Protein 8G1L (pdb70)

Radius of gyration: 16.61 Å; Cα contacts (8 Å, |Δi|>4): 736; chains: 1; bounding box: 39×36×44 Å

InterPro domains:
  IPR005877 YSIRK Gram-positive signal peptide [PF04650] (18-43)
  IPR005877 YSIRK Gram-positive signal peptide [TIGR01168] (17-55)
  IPR011098 G5 domain [PF07501] (616-685)
  IPR011098 G5 domain [PF07501] (742-813)
  IPR011098 G5 domain [PF07501] (870-941)
  IPR011098 G5 domain [PF07501] (998-1069)
  IPR011098 G5 domain [PF07501] (1126-1197)
  IPR011098 G5 domain [PF07501] (1254-1325)
  IPR011098 G5 domain [PF07501] (1382-1453)
  IPR011098 G5 domain [PF07501] (1510-1581)
  IPR011098 G5 domain [PF07501] (1638-1709)
  IPR011098 G5 domain [PF07501] (1766-1837)
  IPR011098 G5 domain [PF07501] (1894-1965)
  IPR011098 G5 domain [PF07501] (2022-2093)
  IPR011098 G5 domain [PF07501] (2150-2222)
  IPR011098 G5 domain [PS51109] (606-688)
  IPR011098 G5 domain [PS51109] (734-816)
  IPR011098 G5 domain [PS51109] (862-944)
  IPR011098 G5 domain [PS51109] (990-1072)
  IPR011098 G5 domain [PS51109] (1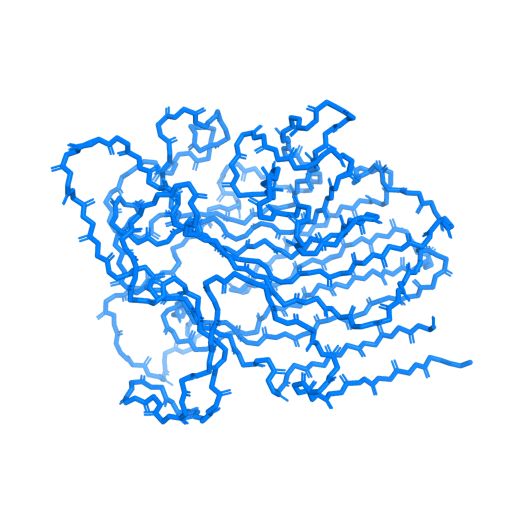118-1200)

Organism: Staphylococcus epidermidis (strain ATCC 35984 / DSM 28319 / BCRC 17069 / CCUG 31568 / BM 3577 / RP62A) (NCBI:txid176279)

Nearest PDB structures (foldseek):
  8g1l-assembly1_A  TM=1.004E+00  e=2.561E-54  Staphylococcus epidermidis RP62A
  8deo-assembly2_B  TM=9.982E-01  e=2.912E-50  Staphylococcus epidermidis RP62A
  8deo-assembly1_A  TM=9.985E-01  e=4.642E-49  Staphylococcus epidermidis RP62A
  7smh-assembly2_B  TM=9.527E-01  e=2.225E-33  Staphylococcus aureus subsp. aureus NCTC 8325
  7smh-assembly4_D  TM=9.295E-01  e=3.183E-32  Staphylococcus aureus subsp. aureus NCTC 8325

Solvent-accessible surface area: 10655 Å² total; per-residue (Å²): 160,97,44,93,27,128,19,86,125,40,10,62,74,36,48,90,18,53,47,24,62,112,17,141,88,27,148,23,84,50,0,0,31,1,0,102,61,52,72,35,23,114,104,1,1,0,0,1,18,2,107,71,87,7,29,5,84,58,79,2,58,0,40,2,84,0,1,3,6,100,36,38,3,76,29,10,0,9,0,0,0,0,1,0,2,103,71,57,0,84,26,4,60,174,63,14,5,1,9,30,67,117,3,0,46,61,1,0,0,0,0,0,0,0,8,41,41,104,102,6,90,16,1,69,102,4,94,0,63,41,97,40,33,66,0,0,0,0,1,0,65,4,57,93,84,0,75,26,49,56,18,27,46,34,71,60,100,79,0,53,8,89,0,3,36,113,62,98,58,111,167,61,86,105,58,10,1,15,46,26,31,87,0,36,0,71,0,34,26,102,91,103,25,0,40,0,52,3,25,89,59,85,4,60,1,53,12,99,76,2,55,9,23,79,94,62,59,9,12,0,0,0,0,0,1,3,44,23,61,73,159,96,56,80,112,36,58,0,23,0,24,0,20,1,38,35,2,48,0,39,32,82

Foldseek 3Di:
DKDKDFAPVQKDKDAAWDWAADDPQAPDGGWIKALFPHAAALRRKMKIWGNDWFFLLWKKKKKWWKAFDQDAQQAAWQFKWWKKAQDDGVQCSVFNDASAQFGAAFMWGKTWGFHDAPPGVVCVQLVQDDDAGKTFIAIWAQHRRGGIDGFFDDGSVQGIDRQAHDDDDPPDPFDGNNYIWMWMWIADSVQQKIWIDTRNHITIHGVVRRVDDNGDIIMTMIMIGRHHHDDPPRYDSNMMIMRRNGMMMMHD

Structure (mmCIF, N/CA/C/O backbone):
data_8G1L
#
_entry.id   8G1L
#
_cell.length_a   35.664
_cell.length_b   68.573
_cell.length_c   109.272
_cell.angle_alpha   90.00
_cell.angle_beta   90.00
_cell.angle_gamma   90.00
#
_symmetry.space_group_name_H-M   'P 21 21 21'
#
loop_
_entity.id
_entity.type
_entity.pdbx_description
1 polymer 'Accumulation associated protein'
2 non-polymer 'CALCIUM ION'
3 non-polymer 'MAGNESIUM ION'
4 non-polymer 'SODIUM ION'
5 non-polymer 2-(2-METHOXYETHOXY)ETHANOL
6 water water
#
loop_
_atom_site.group_PDB
_atom_site.id
_atom_site.type_symbol
_atom_site.label_atom_id
_atom_site.label_alt_id
_atom_site.label_comp_id
_atom_site.label_asym_id
_atom_site.label_entity_id
_atom_site.label_seq_id
_atom_site.pdbx_PDB_ins_code
_atom_site.Cartn_x
_atom_site.Cartn_y
_atom_site.Cartn_z
_atom_site.occupancy
_atom_site.B_iso_or_equiv
_atom_site.auth_seq_id
_atom_site.auth_comp_id
_atom_site.auth_asym_id
_atom_site.auth_atom_id
_atom_site.pdbx_PDB_model_num
ATOM 1 N N . PRO A 1 1 ? -8.945 23.820 11.403 0.89 39.05 354 PRO A N 1
ATOM 2 C CA . PRO A 1 1 ? -9.669 24.197 12.627 0.89 37.76 354 PRO A CA 1
ATOM 3 C C . PRO A 1 1 ? -8.966 23.687 13.882 0.89 34.16 354 PRO A C 1
ATOM 4 O O . PRO A 1 1 ? -8.381 22.606 13.845 0.89 35.75 354 PRO A O 1
ATOM 15 N N . PRO A 1 2 ? -9.017 24.450 14.974 0.79 25.38 355 PRO A N 1
ATOM 16 C CA . PRO A 1 2 ? -8.322 24.029 16.197 0.79 22.95 355 PRO A CA 1
ATOM 17 C C . PRO A 1 2 ? -8.916 22.751 16.769 0.79 21.81 355 PRO A C 1
ATOM 18 O O . PRO A 1 2 ? -10.002 22.303 16.405 0.79 23.40 355 PRO A O 1
ATOM 29 N N . THR A 1 3 ? -8.167 22.156 17.684 1.00 21.04 356 THR A N 1
ATOM 30 C CA . THR A 1 3 ? -8.588 20.970 18.407 1.00 20.26 356 THR A CA 1
ATOM 31 C C . THR A 1 3 ? -8.370 21.203 19.893 1.00 18.86 356 THR A C 1
ATOM 32 O O . THR A 1 3 ? -7.337 21.743 20.293 1.00 20.16 356 THR A O 1
ATOM 37 N N . THR A 1 4 ? -9.338 20.796 20.708 1.00 18.68 357 THR A N 1
ATOM 38 C CA . THR A 1 4 ? -9.218 20.840 22.167 1.00 17.04 357 THR A CA 1
ATOM 39 C C . THR A 1 4 ? -9.192 19.413 22.688 1.00 14.60 357 THR A C 1
ATOM 40 O O . THR A 1 4 ? -10.045 18.597 22.320 1.00 14.85 357 THR A O 1
ATOM 51 N N . VAL A 1 5 ? -8.210 19.126 23.525 1.00 12.21 358 VAL A N 1
ATOM 52 C CA . VAL A 1 5 ? -7.848 17.763 23.878 1.00 12.12 358 VAL A CA 1
ATOM 53 C C . VAL A 1 5 ? -7.834 17.631 25.395 1.00 8.71 358 VAL A C 1
ATOM 54 O O . VAL A 1 5 ? -7.276 18.493 26.084 1.00 8.32 358 VAL A O 1
ATOM 67 N N . LYS A 1 6 ? -8.426 16.541 25.911 1.00 8.47 359 LYS A N 1
ATOM 68 C CA . LYS A 1 6 ? -8.383 16.192 27.323 1.00 7.95 359 LYS A CA 1
ATOM 69 C C . LYS A 1 6 ? -8.147 14.693 27.440 1.00 7.84 359 LYS A C 1
ATOM 70 O O . LYS A 1 6 ? -8.825 13.899 26.784 1.00 10.06 359 LYS A O 1
ATOM 89 N N . GLY A 1 7 ? -7.184 14.313 28.274 1.00 6.87 360 GLY A N 1
ATOM 90 C CA . GLY A 1 7 ? -6.971 12.930 28.633 1.00 7.29 360 GLY A CA 1
ATOM 91 C C . GLY A 1 7 ? -5.511 12.587 28.816 1.00 6.03 360 GLY A C 1
ATOM 92 O O . GLY A 1 7 ? -4.658 13.072 28.068 1.00 6.70 360 GLY A O 1
ATOM 96 N N . ARG A 1 8 ? -5.246 11.711 29.788 1.00 6.30 361 ARG A N 1
ATOM 97 C CA . ARG A 1 8 ? -3.900 11.214 30.048 1.00 6.17 361 ARG A CA 1
ATOM 98 C C . ARG A 1 8 ? -3.252 10.623 28.802 1.00 6.35 361 ARG A C 1
ATOM 99 O O . ARG A 1 8 ? -2.022 10.718 28.627 1.00 6.47 361 ARG A O 1
ATOM 120 N N . ASP A 1 9 ? -4.054 9.991 27.933 1.00 5.98 362 ASP A N 1
ATOM 121 C CA . ASP A 1 9 ? -3.514 9.312 26.769 1.00 6.26 362 ASP A CA 1
ATOM 122 C C . ASP A 1 9 ? -2.819 10.260 25.805 1.00 6.64 362 ASP A C 1
ATOM 123 O O . ASP A 1 9 ? -2.104 9.796 24.914 1.00 8.02 362 ASP A O 1
ATOM 132 N N . ASN A 1 10 ? -3.057 11.561 25.927 1.00 6.17 363 ASN A N 1
ATOM 133 C CA . ASN A 1 10 ? -2.428 12.555 25.068 1.00 6.59 363 ASN A CA 1
ATOM 134 C C . ASN A 1 10 ? -1.024 12.948 25.502 1.00 6.52 363 ASN A C 1
ATOM 135 O O . ASN A 1 10 ? -0.438 13.831 24.860 1.00 7.14 363 ASN A O 1
ATOM 146 N N . TYR A 1 11 ? -0.481 12.310 26.540 1.00 6.07 364 TYR A N 1
ATOM 147 C CA . TYR A 1 11 ? 0.798 12.704 27.112 1.00 6.48 364 TYR A CA 1
ATOM 148 C C . TYR A 1 11 ? 1.701 11.497 27.309 1.00 6.56 364 TYR A C 1
ATOM 149 O O . TYR A 1 11 ? 1.262 10.461 27.804 1.00 8.19 364 TYR A O 1
ATOM 167 N N . ASP A 1 12 ? 2.978 11.661 26.965 1.00 6.35 365 ASP A N 1
ATOM 168 C CA . ASP A 1 12 ? 4.005 10.698 27.329 1.00 6.79 365 ASP A CA 1
ATOM 169 C C . ASP A 1 12 ? 4.636 11.087 28.656 1.00 6.53 365 ASP A C 1
ATOM 170 O O . ASP A 1 12 ? 4.819 12.273 28.945 1.00 7.71 365 ASP A O 1
ATOM 179 N N . PHE A 1 13 ? 4.994 10.075 29.440 1.00 6.30 366 PHE A N 1
ATOM 180 C CA . PHE A 1 13 ? 5.555 10.241 30.775 1.00 6.78 366 PHE A CA 1
ATOM 181 C C . PHE A 1 13 ? 7.054 9.953 30.740 1.00 6.16 366 PHE A C 1
ATOM 182 O O . PHE A 1 13 ? 7.486 8.936 30.175 1.00 7.40 366 PHE A O 1
ATOM 199 N N . TYR A 1 14 ? 7.841 10.824 31.389 1.00 6.10 367 TYR A N 1
ATOM 200 C CA . TYR A 1 14 ? 9.290 10.707 31.447 1.00 6.04 367 TYR A CA 1
ATOM 201 C C . TYR A 1 14 ? 9.774 10.915 32.873 1.00 6.42 367 TYR A C 1
ATOM 202 O O . TYR A 1 14 ? 9.403 11.895 33.527 1.00 6.78 367 TYR A O 1
ATOM 220 N N . GLY A 1 15 ? 10.649 10.037 33.349 1.00 6.41 368 GLY A N 1
ATOM 221 C CA . GLY A 1 15 ? 11.303 10.283 34.614 1.00 6.86 368 GLY A CA 1
ATOM 222 C C . GLY A 1 15 ? 10.430 9.994 35.824 1.00 6.42 368 GLY A C 1
ATOM 223 O O . GLY A 1 15 ? 9.607 9.076 35.829 1.00 7.09 368 GLY A O 1
ATOM 227 N N . ARG A 1 16 ? 10.663 10.767 36.882 1.00 6.31 369 ARG A N 1
ATOM 228 C CA A ARG A 1 16 ? 10.066 10.492 38.190 0.48 7.26 369 ARG A CA 1
ATOM 229 C CA B ARG A 1 16 ? 10.074 10.511 38.195 0.52 7.88 369 ARG A CA 1
ATOM 230 C C . ARG A 1 16 ? 8.690 11.152 38.273 1.00 6.86 369 ARG A C 1
ATOM 231 O O . ARG A 1 16 ? 8.462 12.153 38.958 1.00 7.92 369 ARG A O 1
ATOM 272 N N . VAL A 1 17 ? 7.760 10.534 37.557 1.00 7.09 370 VAL A N 1
ATOM 273 C CA . VAL A 1 17 ? 6.369 10.960 37.472 1.00 7.73 370 VAL A CA 1
ATOM 274 C C . VAL A 1 17 ? 5.526 9.695 37.418 1.00 8.13 370 VAL A C 1
ATOM 275 O O . VAL A 1 17 ? 5.904 8.716 36.766 1.00 9.80 370 VAL A O 1
ATOM 288 N N . ASP A 1 18 ? 4.410 9.704 38.140 1.00 7.71 371 ASP A N 1
ATOM 289 C CA . ASP A 1 18 ? 3.505 8.565 38.185 1.00 7.70 371 ASP A CA 1
ATOM 290 C C . ASP A 1 18 ? 2.089 9.073 38.406 1.00 6.78 371 ASP A C 1
ATOM 291 O O . ASP A 1 18 ? 1.828 10.273 38.327 1.00 7.27 371 ASP A O 1
ATOM 300 N N . ILE A 1 19 ? 1.153 8.157 38.622 1.00 7.78 372 ILE A N 1
ATOM 301 C CA . ILE A 1 19 ? -0.231 8.483 38.928 1.00 7.90 372 ILE A CA 1
ATOM 302 C C . ILE A 1 19 ? -0.529 8.058 40.354 1.00 8.28 372 ILE A C 1
ATOM 303 O O . ILE A 1 19 ? -0.266 6.910 40.742 1.00 9.98 372 ILE A O 1
ATOM 319 N N . GLU A 1 20 ? -1.086 8.990 41.140 1.00 8.09 373 GLU A N 1
ATOM 320 C CA A GLU A 1 20 ? -1.600 8.741 42.488 0.34 8.80 373 GLU A CA 1
ATOM 321 C CA B GLU A 1 20 ? -1.600 8.735 42.488 0.66 8.33 373 GLU A CA 1
ATOM 322 C C . GLU A 1 20 ? -3.101 8.507 42.322 1.00 8.82 373 GLU A C 1
ATOM 323 O O . GLU A 1 20 ? -3.872 9.445 42.102 1.00 8.45 373 GLU A O 1
ATOM 345 N N . SER A 1 21 ? -3.523 7.244 42.425 1.00 10.60 374 SER A N 1
ATOM 346 C CA . SER A 1 21 ? -4.899 6.910 42.079 1.00 11.50 374 SER A CA 1
ATOM 347 C C . SER A 1 21 ? -5.905 7.512 43.047 1.00 11.49 374 SER A C 1
ATOM 348 O O . SER A 1 21 ? -6.969 7.974 42.627 1.00 12.73 374 SER A O 1
ATOM 356 N N . ASN A 1 22 ? -5.633 7.481 44.344 1.00 12.46 375 ASN A N 1
ATOM 357 C CA . ASN A 1 22 ? -6.627 7.821 45.361 1.00 13.69 375 ASN A CA 1
ATOM 358 C C . ASN A 1 22 ? -6.001 8.693 46.425 1.00 13.71 375 ASN A C 1
ATOM 359 O O . ASN A 1 22 ? -5.793 8.275 47.568 1.00 15.63 375 ASN A O 1
ATOM 370 N N . PRO A 1 23 ? -5.700 9.950 46.103 1.00 12.03 376 PRO A N 1
ATOM 371 C CA . PRO A 1 23 ? -5.171 10.885 47.098 1.00 13.42 376 PRO A CA 1
ATOM 372 C C . PRO A 1 23 ? -6.066 10.925 48.321 1.00 12.80 376 PRO A C 1
ATOM 373 O O . PRO A 1 23 ? -7.293 10.918 48.219 1.00 13.95 376 PRO A O 1
ATOM 384 N N . THR A 1 24 ? -5.437 10.984 49.482 1.00 13.56 377 THR A N 1
ATOM 385 C CA . THR A 1 24 ? -6.115 11.037 50.762 1.00 14.68 377 THR A CA 1
ATOM 386 C C . THR A 1 24 ? -6.382 12.460 51.224 1.00 13.14 377 THR A C 1
ATOM 387 O O . THR A 1 24 ? -7.213 12.672 52.117 1.00 14.41 377 THR A O 1
ATOM 398 N N . ASP A 1 25 ? -5.713 13.430 50.630 1.00 11.60 378 ASP A N 1
ATOM 399 C CA . ASP A 1 25 ? -5.722 14.792 51.105 1.00 11.80 378 ASP A CA 1
ATOM 400 C C . ASP A 1 25 ? -6.241 15.785 50.085 1.00 11.17 378 ASP A C 1
ATOM 401 O O . ASP A 1 25 ? -6.200 16.995 50.346 1.00 12.69 378 ASP A O 1
ATOM 410 N N . LEU A 1 26 ? -6.727 15.311 48.939 1.00 9.55 379 LEU A N 1
ATOM 411 C CA . LEU A 1 26 ? -7.306 16.156 47.908 1.00 9.64 379 LEU A CA 1
ATOM 412 C C . LEU A 1 26 ? -8.574 15.497 47.382 1.00 9.74 379 LEU A C 1
ATOM 413 O O . LEU A 1 26 ? -8.635 14.268 47.291 1.00 11.16 379 LEU A O 1
ATOM 429 N N . ASN A 1 27 ? -9.569 16.315 47.021 1.00 11.00 380 ASN A N 1
ATOM 430 C CA . ASN A 1 27 ? -10.791 15.852 46.364 1.00 10.89 380 ASN A CA 1
ATOM 431 C C . ASN A 1 27 ? -10.444 15.636 44.896 1.00 10.81 380 ASN A C 1
ATOM 432 O O . ASN A 1 27 ? -10.579 16.542 44.067 0.78 10.81 380 ASN A O 1
ATOM 443 N N . ALA A 1 28 ? -9.971 14.430 44.575 1.00 9.77 381 ALA A N 1
ATOM 444 C CA . ALA A 1 28 ? -9.507 14.116 43.231 1.00 9.85 381 ALA A CA 1
ATOM 445 C C . ALA A 1 28 ? -9.197 12.631 43.143 1.00 10.73 381 ALA A C 1
ATOM 446 O O . ALA A 1 28 ? -8.993 11.962 44.157 1.00 13.81 381 ALA A O 1
ATOM 453 N N . THR A 1 29 ? -9.118 12.129 41.915 1.00 11.43 382 THR A N 1
ATOM 454 C CA . THR A 1 29 ? -8.558 10.808 41.662 1.00 12.43 382 THR A CA 1
ATOM 455 C C . THR A 1 29 ? -7.560 10.917 40.511 1.00 10.87 382 THR A C 1
ATOM 456 O O . THR A 1 29 ? -7.578 11.869 39.722 1.00 11.03 382 THR A O 1
ATOM 467 N N . ASN A 1 30 ? -6.671 9.934 40.434 1.00 9.83 383 ASN A N 1
ATOM 468 C CA . ASN A 1 30 ? -5.745 9.776 39.312 1.00 9.83 383 ASN A CA 1
ATOM 469 C C . ASN A 1 30 ? -4.979 11.061 39.021 1.00 8.68 383 ASN A C 1
ATOM 470 O O . ASN A 1 30 ? -4.928 11.539 37.884 1.00 10.00 383 ASN A O 1
ATOM 481 N N . LEU A 1 31 ? -4.342 11.604 40.058 1.00 7.49 384 LEU A N 1
ATOM 482 C CA . LEU A 1 31 ? -3.482 12.768 39.875 1.00 6.73 384 LEU A CA 1
ATOM 483 C C . LEU A 1 31 ? -2.103 12.364 39.356 1.00 6.34 384 LEU A C 1
ATOM 484 O O . LEU A 1 31 ? -1.544 11.337 39.755 1.00 7.47 384 LEU A O 1
ATOM 500 N N . THR A 1 32 ? -1.544 13.188 38.480 1.00 5.91 385 THR A N 1
ATOM 501 C CA . THR A 1 32 ? -0.156 13.024 38.057 1.00 5.93 385 THR A CA 1
ATOM 502 C C . THR A 1 32 ? 0.745 13.582 39.154 1.00 6.01 385 THR A C 1
ATOM 503 O O . THR A 1 32 ? 0.519 14.685 39.657 1.00 8.12 385 THR A O 1
ATOM 514 N N . ARG A 1 33 ? 1.738 12.795 39.551 1.00 5.95 386 ARG A N 1
ATOM 515 C CA . ARG A 1 33 ? 2.530 13.037 40.741 1.00 5.63 386 ARG A CA 1
ATOM 516 C C . ARG A 1 33 ? 4.004 12.988 40.390 1.00 5.96 386 ARG A C 1
ATOM 517 O O . ARG A 1 33 ? 4.458 12.051 39.725 1.00 6.75 386 ARG A O 1
ATOM 538 N N . TYR A 1 34 ? 4.752 13.984 40.869 1.00 5.53 387 TYR A N 1
ATOM 539 C CA . TYR A 1 34 ? 6.160 14.131 40.570 1.00 5.78 387 TYR A CA 1
ATOM 540 C C . TYR A 1 34 ? 6.986 14.036 41.844 1.00 5.68 387 TYR A C 1
ATOM 541 O O . TYR A 1 34 ? 6.571 14.513 42.905 1.00 6.10 387 TYR A O 1
ATOM 559 N N . ASN A 1 35 ? 8.176 13.438 41.715 1.00 6.24 388 ASN A N 1
ATOM 560 C CA . ASN A 1 35 ? 9.239 13.405 42.730 1.00 7.24 388 ASN A CA 1
ATOM 561 C C . ASN A 1 35 ? 8.986 12.393 43.843 1.00 7.82 388 ASN A C 1
ATOM 562 O O . ASN A 1 35 ? 9.736 12.370 44.829 1.00 8.58 388 ASN A O 1
ATOM 573 N N . TYR A 1 36 ? 7.977 11.534 43.702 1.00 8.02 389 TYR A N 1
ATOM 574 C CA . TYR A 1 36 ? 7.583 10.606 44.749 1.00 9.13 389 TYR A CA 1
ATOM 575 C C . TYR A 1 36 ? 8.540 9.431 44.849 1.00 9.33 389 TYR A C 1
ATOM 576 O O . TYR A 1 36 ? 8.910 8.820 43.842 1.00 10.73 389 TYR A O 1
ATOM 594 N N . GLY A 1 37 ? 8.899 9.083 46.082 1.00 10.05 390 GLY A N 1
ATOM 595 C CA . GLY A 1 37 ? 9.645 7.877 46.328 1.00 11.18 390 GLY A CA 1
ATOM 596 C C . GLY A 1 37 ? 11.106 7.949 45.963 1.00 10.69 390 GLY A C 1
ATOM 597 O O . GLY A 1 37 ? 11.754 6.899 45.871 1.00 12.72 390 GLY A O 1
ATOM 601 N N . GLN A 1 38 ? 11.643 9.144 45.746 1.00 10.10 391 GLN A N 1
ATOM 602 C CA . GLN A 1 38 ? 13.043 9.322 45.444 1.00 9.85 391 GLN A CA 1
ATOM 603 C C . GLN A 1 38 ? 13.529 10.596 46.112 1.00 8.60 391 GLN A C 1
ATOM 604 O O . GLN A 1 38 ? 12.836 11.616 46.061 1.00 8.47 391 GLN A O 1
ATOM 618 N N . PRO A 1 39 ? 14.702 10.567 46.740 1.00 8.02 392 PRO A N 1
ATOM 619 C CA . PRO A 1 39 ? 15.219 11.768 47.402 1.00 8.32 392 PRO A CA 1
ATOM 620 C C . PRO A 1 39 ? 15.780 12.754 46.397 1.00 7.14 392 PRO A C 1
ATOM 621 O O . PRO A 1 39 ? 15.965 12.423 45.213 1.00 7.92 392 PRO A O 1
ATOM 632 N N . PRO A 1 40 ? 16.084 13.977 46.836 1.00 7.00 393 PRO A N 1
ATOM 633 C CA . PRO A 1 40 ? 16.635 14.974 45.913 1.00 7.53 393 PRO A CA 1
ATOM 634 C C . PRO A 1 40 ? 17.905 14.479 45.235 1.00 8.60 393 PRO A C 1
ATOM 635 O O . PRO A 1 40 ? 18.748 13.813 45.848 1.00 9.27 393 PRO A O 1
ATOM 646 N N . GLY A 1 41 ? 18.051 14.846 43.968 1.00 7.82 394 GLY A N 1
ATOM 647 C CA . GLY A 1 41 ? 19.246 14.506 43.228 1.00 8.87 394 GLY A CA 1
ATOM 648 C C . GLY A 1 41 ? 19.059 14.815 41.758 1.00 9.09 394 GLY A C 1
ATOM 649 O O . GLY A 1 41 ? 17.973 15.182 41.308 1.00 8.19 394 GLY A O 1
ATOM 653 N N . THR A 1 42 ? 20.150 14.623 41.010 1.00 11.98 395 THR A N 1
ATOM 654 C CA A THR A 1 42 ? 20.148 15.050 39.614 0.46 12.35 395 THR A CA 1
ATOM 655 C CA B THR A 1 42 ? 20.202 14.979 39.597 0.54 12.11 395 THR A CA 1
ATOM 656 C C . THR A 1 42 ? 19.100 14.315 38.783 1.00 12.06 395 THR A C 1
ATOM 657 O O . THR A 1 42 ? 18.625 14.879 37.790 1.00 12.60 395 THR A O 1
ATOM 678 N N . THR A 1 43 ? 18.724 13.092 39.152 1.00 11.31 396 THR A N 1
ATOM 679 C CA . THR A 1 43 ? 17.733 12.353 38.381 1.00 11.76 396 THR A CA 1
ATOM 680 C C . THR A 1 43 ? 16.314 12.498 38.910 1.00 9.79 396 THR A C 1
ATOM 681 O O . THR A 1 43 ? 15.394 11.895 38.348 1.00 10.68 396 THR A O 1
ATOM 692 N N . THR A 1 44 ? 16.103 13.274 39.966 1.00 8.14 397 THR A N 1
ATOM 693 C CA . THR A 1 44 ? 14.757 13.455 40.510 1.00 7.14 397 THR A CA 1
ATOM 694 C C . THR A 1 44 ? 14.094 14.591 39.749 1.00 6.63 397 THR A C 1
ATOM 695 O O . THR A 1 44 ? 14.092 15.755 40.160 1.00 6.64 397 THR A O 1
ATOM 706 N N . ALA A 1 45 ? 13.545 14.226 38.600 1.00 6.36 398 ALA A N 1
ATOM 707 C CA . ALA A 1 45 ? 12.912 15.155 37.683 1.00 6.66 398 ALA A CA 1
ATOM 708 C C . ALA A 1 45 ? 11.936 14.343 36.850 1.00 6.02 398 ALA A C 1
ATOM 709 O O . ALA A 1 45 ? 12.140 13.142 36.640 1.00 6.32 398 ALA A O 1
ATOM 716 N N . GLY A 1 46 ? 10.909 15.003 36.366 1.00 6.50 399 GLY A N 1
ATOM 717 C CA . GLY A 1 46 ? 9.852 14.321 35.634 1.00 6.01 399 GLY A CA 1
ATOM 718 C C . GLY A 1 46 ? 9.163 15.264 34.686 1.00 5.76 399 GLY A C 1
ATOM 719 O O . GLY A 1 46 ? 9.116 16.479 34.913 1.00 5.74 399 GLY A O 1
ATOM 723 N N . ALA A 1 47 ? 8.596 14.697 33.622 1.00 5.78 400 ALA A N 1
ATOM 724 C CA . ALA A 1 47 ? 7.874 15.493 32.649 1.00 5.98 400 ALA A CA 1
ATOM 725 C C . ALA A 1 47 ? 6.753 14.665 32.055 1.00 5.29 400 ALA A C 1
ATOM 726 O O . ALA A 1 47 ? 6.884 13.455 31.859 1.00 6.45 400 ALA A O 1
ATOM 733 N N . VAL A 1 48 ? 5.658 15.341 31.727 1.00 5.38 401 VAL A N 1
ATOM 734 C CA . VAL A 1 48 ? 4.685 14.812 30.778 1.00 5.50 401 VAL A CA 1
ATOM 735 C C . VAL A 1 48 ? 4.740 15.698 29.538 1.00 5.97 401 VAL A C 1
ATOM 736 O O . VAL A 1 48 ? 4.855 16.926 29.644 1.00 7.37 401 VAL A O 1
ATOM 749 N N . GLN A 1 49 ? 4.718 15.072 28.367 1.00 5.95 402 GLN A N 1
ATOM 750 C CA . GLN A 1 49 ? 4.884 15.764 27.097 1.00 6.19 402 GLN A CA 1
ATOM 751 C C . GLN A 1 49 ? 3.644 15.535 26.253 1.00 5.92 402 GLN A C 1
ATOM 752 O O . GLN A 1 49 ? 3.270 14.389 26.000 1.00 6.41 402 GLN A O 1
ATOM 766 N N . PHE A 1 50 ? 3.012 16.615 25.801 1.00 6.31 403 PHE A N 1
ATOM 767 C CA . PHE A 1 50 ? 1.885 16.478 24.882 1.00 6.64 403 PHE A CA 1
ATOM 768 C C . PHE A 1 50 ? 2.390 15.807 23.608 1.00 6.75 403 PHE A C 1
ATOM 769 O O . PHE A 1 50 ? 3.460 16.141 23.091 1.00 7.44 403 PHE A O 1
ATOM 786 N N . LYS A 1 51 ? 1.623 14.840 23.097 1.00 7.35 404 LYS A N 1
ATOM 787 C CA . LYS A 1 51 ? 2.103 13.979 22.016 1.00 8.77 404 LYS A CA 1
ATOM 788 C C . LYS A 1 51 ? 2.132 14.655 20.654 1.00 10.45 404 LYS A C 1
ATOM 789 O O . LYS A 1 51 ? 2.752 14.108 19.743 1.00 12.88 404 LYS A O 1
ATOM 808 N N . ASN A 1 52 ? 1.485 15.800 20.485 1.00 10.43 405 ASN A N 1
ATOM 809 C CA . ASN A 1 52 ? 1.494 16.516 19.218 1.00 11.81 405 ASN A CA 1
ATOM 810 C C . ASN A 1 52 ? 2.215 17.843 19.385 1.00 11.84 405 ASN A C 1
ATOM 811 O O . ASN A 1 52 ? 2.225 18.435 20.462 1.00 13.08 405 ASN A O 1
ATOM 822 N N . GLN A 1 53 ? 2.817 18.310 18.306 1.00 10.78 406 GLN A N 1
ATOM 823 C CA . GLN A 1 53 ? 3.578 19.546 18.354 1.00 10.48 406 GLN A CA 1
ATOM 824 C C . GLN A 1 53 ? 2.690 20.747 18.053 1.00 10.48 406 GLN A C 1
ATOM 825 O O . GLN A 1 53 ? 1.633 20.639 17.431 1.00 12.43 406 GLN A O 1
ATOM 839 N N . VAL A 1 54 ? 3.146 21.913 18.515 1.00 10.16 407 VAL A N 1
ATOM 840 C CA . VAL A 1 54 ? 2.425 23.170 18.361 1.00 11.07 407 VAL A CA 1
ATOM 841 C C . VAL A 1 54 ? 3.356 24.178 17.700 1.00 10.93 407 VAL A C 1
ATOM 842 O O . VAL A 1 54 ? 4.575 24.014 17.688 1.00 11.90 407 VAL A O 1
ATOM 855 N N . SER A 1 55 ? 2.770 25.235 17.137 1.00 12.22 408 SER A N 1
ATOM 856 C CA . SER A 1 55 ? 3.554 26.317 16.552 1.00 11.79 408 SER A CA 1
ATOM 857 C C . SER A 1 55 ? 2.861 27.645 16.821 1.00 12.57 408 SER A C 1
ATOM 858 O O . SER A 1 55 ? 1.652 27.709 17.047 1.00 13.83 408 SER A O 1
ATOM 866 N N . PHE A 1 56 ? 3.644 28.716 16.786 1.00 11.65 409 PHE A N 1
ATOM 867 C CA . PHE A 1 56 ? 3.190 30.012 17.284 1.00 11.85 409 PHE A CA 1
ATOM 868 C C . PHE A 1 56 ? 2.676 30.915 16.176 1.00 12.89 409 PHE A C 1
ATOM 869 O O . PHE A 1 56 ? 2.585 32.134 16.356 1.00 14.18 409 PHE A O 1
ATOM 886 N N . ASP A 1 57 ? 2.282 30.327 15.057 1.00 14.33 410 ASP A N 1
ATOM 887 C CA . ASP A 1 57 ? 1.397 30.978 14.105 1.00 14.17 410 ASP A CA 1
ATOM 888 C C . ASP A 1 57 ? -0.075 30.740 14.430 1.00 13.28 410 ASP A C 1
ATOM 889 O O . ASP A 1 57 ? -0.940 31.294 13.746 1.00 13.87 410 ASP A O 1
ATOM 898 N N . LYS A 1 58 ? -0.369 29.942 15.459 1.00 13.22 411 LYS A N 1
ATOM 899 C CA . LYS A 1 58 ? -1.727 29.630 15.869 1.00 14.15 411 LYS A CA 1
ATOM 900 C C . LYS A 1 58 ? -1.849 29.819 17.372 1.00 11.63 411 LYS A C 1
ATOM 901 O O . LYS A 1 58 ? -0.854 29.791 18.103 1.00 11.92 411 LYS A O 1
ATOM 911 N N . ASP A 1 59 ? -3.084 29.997 17.838 1.00 10.71 412 ASP A N 1
ATOM 912 C CA . ASP A 1 59 ? -3.319 30.110 19.265 1.00 10.65 412 ASP A CA 1
ATOM 913 C C . ASP A 1 59 ? -2.973 28.792 19.973 1.00 10.37 412 ASP A C 1
ATOM 914 O O . ASP A 1 59 ? -2.997 27.708 19.386 1.00 11.72 412 ASP A O 1
ATOM 923 N N . PHE A 1 60 ? -2.668 28.905 21.263 1.00 10.03 413 PHE A N 1
ATOM 924 C CA . PHE A 1 60 ? -2.418 27.779 22.160 1.00 9.92 413 PHE A CA 1
ATOM 925 C C . PHE A 1 60 ? -3.075 28.127 23.486 1.00 9.00 413 PHE A C 1
ATOM 926 O O . PHE A 1 60 ? -2.962 29.262 23.943 1.00 9.38 413 PHE A O 1
ATOM 943 N N . ASP A 1 61 ? -3.757 27.175 24.118 1.00 9.39 414 ASP A N 1
ATOM 944 C CA A ASP A 1 61 ? -4.350 27.445 25.428 0.59 11.54 414 ASP A CA 1
ATOM 945 C CA B ASP A 1 61 ? -4.362 27.438 25.422 0.41 9.79 414 ASP A CA 1
ATOM 946 C C . ASP A 1 61 ? -4.291 26.170 26.253 1.00 10.61 414 ASP A C 1
ATOM 947 O O . ASP A 1 61 ? -4.836 25.140 25.848 1.00 15.13 414 ASP A O 1
ATOM 962 N N . PHE A 1 62 ? -3.668 26.244 27.419 1.00 8.16 415 PHE A N 1
ATOM 963 C CA . PHE A 1 62 ? -3.510 25.105 28.305 1.00 7.44 415 PHE A CA 1
ATOM 964 C C . PHE A 1 62 ? -4.006 25.475 29.692 1.00 7.21 415 PHE A C 1
ATOM 965 O O . PHE A 1 62 ? -3.676 26.545 30.212 1.00 7.76 415 PHE A O 1
ATOM 982 N N . ASN A 1 63 ? -4.807 24.592 30.283 1.00 6.71 416 ASN A N 1
ATOM 983 C CA A ASN A 1 63 ? -5.282 24.773 31.637 0.55 6.01 416 ASN A CA 1
ATOM 984 C CA B ASN A 1 63 ? -5.299 24.778 31.642 0.45 7.13 416 ASN A CA 1
ATOM 985 C C . ASN A 1 63 ? -5.086 23.488 32.415 1.00 6.22 416 ASN A C 1
ATOM 986 O O . ASN A 1 63 ? -5.514 22.417 31.957 1.00 7.08 416 ASN A O 1
ATOM 1005 N N . ILE A 1 64 ? -4.450 23.590 33.586 1.00 6.18 417 ILE A N 1
ATOM 1006 C CA . ILE A 1 64 ? -4.276 22.433 34.457 1.00 5.93 417 ILE A CA 1
ATOM 1007 C C . ILE A 1 64 ? -4.314 22.889 35.900 1.00 5.73 417 ILE A C 1
ATOM 1008 O O . ILE A 1 64 ? -3.745 23.920 36.243 1.00 6.59 417 ILE A O 1
ATOM 1024 N N . ARG A 1 65 ? -4.929 22.087 36.764 1.00 5.75 418 ARG A N 1
ATOM 1025 C CA . ARG A 1 65 ? -4.861 22.346 38.194 1.00 5.78 418 ARG A CA 1
ATOM 1026 C C . ARG A 1 65 ? -3.618 21.683 38.780 1.00 5.38 418 ARG A C 1
ATOM 1027 O O . ARG A 1 65 ? -3.346 20.504 38.516 1.00 6.17 418 ARG A O 1
ATOM 1048 N N . VAL A 1 66 ? -2.888 22.431 39.604 1.00 5.56 419 VAL A N 1
ATOM 1049 C CA . VAL A 1 66 ? -1.722 21.920 40.310 1.00 5.78 419 VAL A CA 1
ATOM 1050 C C . VAL A 1 66 ? -1.903 22.131 41.810 1.00 5.44 419 VAL A C 1
ATOM 1051 O O . VAL A 1 66 ? -2.566 23.080 42.248 1.00 6.27 419 VAL A O 1
ATOM 1064 N N . ALA A 1 67 ? -1.283 21.242 42.594 1.00 5.57 420 ALA A N 1
ATOM 1065 C CA . ALA A 1 67 ? -1.266 21.300 44.052 1.00 5.80 420 ALA A CA 1
ATOM 1066 C C . ALA A 1 67 ? 0.190 21.167 44.482 1.00 5.47 420 ALA A C 1
ATOM 1067 O O . ALA A 1 67 ? 0.841 20.161 44.1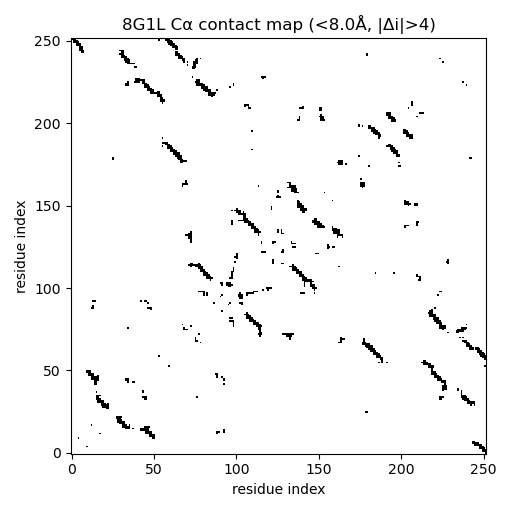87 1.00 6.20 420 ALA A O 1
ATOM 1074 N N . ASN A 1 68 ? 0.702 22.169 45.178 1.00 5.71 421 ASN A N 1
ATOM 1075 C CA . ASN A 1 68 ? 2.103 22.184 45.582 1.00 5.50 421 ASN A CA 1
ATOM 1076 C C . ASN A 1 68 ? 2.298 21.437 46.888 1.00 5.58 421 ASN A C 1
ATOM 1077 O O . ASN A 1 68 ? 1.392 21.358 47.720 1.00 6.19 421 ASN A O 1
ATOM 1088 N N . ASN A 1 69 ? 3.511 20.913 47.081 1.00 5.52 422 ASN A N 1
ATOM 1089 C CA A ASN A 1 69 ? 3.858 20.364 48.383 0.47 6.10 422 ASN A CA 1
ATOM 1090 C CA B ASN A 1 69 ? 3.855 20.364 48.380 0.53 5.72 422 ASN A CA 1
ATOM 1091 C C . ASN A 1 69 ? 3.718 21.433 49.464 1.00 5.88 422 ASN A C 1
ATOM 1092 O O . ASN A 1 69 ? 4.092 22.596 49.270 1.00 6.15 422 ASN A O 1
ATOM 1111 N N . ARG A 1 70 ? 3.149 21.039 50.604 1.00 5.92 423 ARG A N 1
ATOM 1112 C CA . ARG A 1 70 ? 3.076 21.927 51.766 1.00 6.17 423 ARG A CA 1
ATOM 1113 C C . ARG A 1 70 ? 4.349 21.719 52.587 1.00 6.10 423 ARG A C 1
ATOM 1114 O O . ARG A 1 70 ? 4.331 21.200 53.700 1.00 6.84 423 ARG A O 1
ATOM 1135 N N . GLN A 1 71 ? 5.472 22.081 51.957 1.00 6.02 424 GLN A N 1
ATOM 1136 C CA . GLN A 1 71 ? 6.828 21.862 52.440 1.00 6.21 424 GLN A CA 1
ATOM 1137 C C . GLN A 1 71 ? 7.618 23.133 52.160 1.00 6.22 424 GLN A C 1
ATOM 1138 O O . GLN A 1 71 ? 7.414 23.763 51.123 1.00 6.81 424 GLN A O 1
ATOM 1152 N N . SER A 1 72 ? 8.495 23.507 53.089 1.00 6.74 425 SER A N 1
ATOM 1153 C CA . SER A 1 72 ? 9.289 24.711 52.952 1.00 7.45 425 SER A CA 1
ATOM 1154 C C . SER A 1 72 ? 10.195 24.630 51.717 1.00 6.69 425 SER A C 1
ATOM 1155 O O . SER A 1 72 ? 10.454 23.566 51.154 1.00 6.86 425 SER A O 1
ATOM 1163 N N . ASN A 1 73 ? 10.735 25.787 51.325 1.00 6.64 426 ASN A N 1
ATOM 1164 C CA . ASN A 1 73 ? 11.460 25.847 50.062 1.00 6.80 426 ASN A CA 1
ATOM 1165 C C . ASN A 1 73 ? 12.861 25.262 50.145 1.00 6.79 426 ASN A C 1
ATOM 1166 O O . ASN A 1 73 ? 13.523 25.151 49.109 1.00 8.01 426 ASN A O 1
ATOM 1177 N N . THR A 1 74 ? 13.282 24.834 51.328 1.00 7.85 427 THR A N 1
ATOM 1178 C CA . THR A 1 74 ? 14.532 24.122 51.519 1.00 9.40 427 THR A CA 1
ATOM 1179 C C . THR A 1 74 ? 14.335 22.621 51.671 1.00 9.03 427 THR A C 1
ATOM 1180 O O . THR A 1 74 ? 15.325 21.893 51.783 1.00 11.25 427 THR A O 1
ATOM 1191 N N . THR A 1 75 ? 13.087 22.138 51.680 1.00 7.64 428 THR A N 1
ATOM 1192 C CA . THR A 1 75 ? 12.801 20.715 51.824 1.00 7.43 428 THR A CA 1
ATOM 1193 C C . THR A 1 75 ? 11.990 20.132 50.676 1.00 6.96 428 THR A C 1
ATOM 1194 O O . THR A 1 75 ? 12.092 18.933 50.422 1.00 7.63 428 THR A O 1
ATOM 1205 N N . GLY A 1 76 ? 11.180 20.939 49.991 1.00 7.14 429 GLY A N 1
ATOM 1206 C CA . GLY A 1 76 ? 10.288 20.455 48.960 1.00 6.70 429 GLY A CA 1
ATOM 1207 C C . GLY A 1 76 ? 10.879 20.514 47.573 1.00 6.14 429 GLY A C 1
ATOM 1208 O O . GLY A 1 76 ? 12.092 20.613 47.381 1.00 7.05 429 GLY A O 1
ATOM 1212 N N . ALA A 1 77 ? 9.995 20.440 46.588 1.00 5.79 430 ALA A N 1
ATOM 1213 C CA . ALA A 1 77 ? 10.366 20.395 45.191 1.00 5.90 430 ALA A CA 1
ATOM 1214 C C . ALA A 1 77 ? 10.810 21.766 44.673 1.00 5.89 430 ALA A C 1
ATOM 1215 O O . ALA A 1 77 ? 10.597 22.814 45.295 1.00 6.17 430 ALA A O 1
ATOM 1222 N N . ASP A 1 78 ? 11.381 21.743 43.464 1.00 5.76 431 ASP A N 1
ATOM 1223 C CA . ASP A 1 78 ? 11.891 22.956 42.829 1.00 5.75 431 ASP A CA 1
ATOM 1224 C C . ASP A 1 78 ? 10.776 23.840 42.283 1.00 5.25 431 ASP A C 1
ATOM 1225 O O . ASP A 1 78 ? 10.943 25.068 42.214 1.00 5.70 431 ASP A O 1
ATOM 1234 N N . GLY A 1 79 ? 9.662 23.241 41.865 1.00 5.67 432 GLY A N 1
ATOM 1235 C CA . GLY A 1 79 ? 8.523 23.965 41.333 1.00 5.50 432 GLY A CA 1
ATOM 1236 C C . GLY A 1 79 ? 7.933 23.272 40.126 1.00 4.98 432 GLY A C 1
ATOM 1237 O O . GLY A 1 79 ? 8.062 22.051 39.971 1.00 5.66 432 GLY A O 1
ATOM 1241 N N . TRP A 1 80 ? 7.285 24.070 39.275 1.00 5.07 433 TRP A N 1
ATOM 1242 C CA . TRP A 1 80 ? 6.682 23.641 38.031 1.00 5.13 433 TRP A CA 1
ATOM 1243 C C . TRP A 1 80 ? 7.328 24.420 36.887 1.00 4.94 433 TRP A C 1
ATOM 1244 O O . TRP A 1 80 ? 7.502 25.639 36.985 1.00 5.73 433 TRP A O 1
ATOM 1265 N N . GLY A 1 81 ? 7.610 23.734 35.777 1.00 5.20 434 GLY A N 1
ATOM 1266 C CA . GLY A 1 81 ? 8.038 24.389 34.561 1.00 5.54 434 GLY A CA 1
ATOM 1267 C C . GLY A 1 81 ? 7.161 23.983 33.400 1.00 5.29 434 GLY A C 1
ATOM 1268 O O . GLY A 1 81 ? 7.170 22.815 33.001 1.00 6.02 434 GLY A O 1
ATOM 1272 N N . PHE A 1 82 ? 6.371 24.918 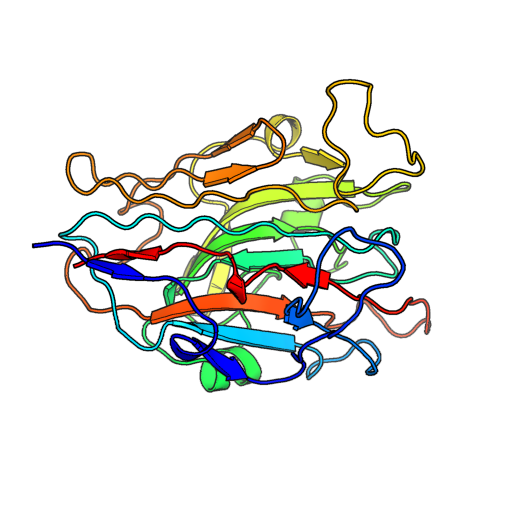32.872 1.00 5.19 435 PHE A N 1
ATOM 1273 C CA . PHE A 1 82 ? 5.497 24.700 31.713 1.00 5.51 435 PHE A CA 1
ATOM 1274 C C . PHE A 1 82 ? 6.329 25.171 30.530 1.00 5.40 435 PHE A C 1
ATOM 1275 O O . PHE A 1 82 ? 6.479 26.377 30.303 1.00 6.17 435 PHE A O 1
ATOM 1292 N N A MET A 1 83 ? 6.905 24.216 29.796 0.76 5.10 436 MET A N 1
ATOM 1293 N N B MET A 1 83 ? 6.935 24.226 29.817 0.24 7.71 436 MET A N 1
ATOM 1294 C CA A MET A 1 83 ? 8.056 24.480 28.945 0.76 5.48 436 MET A CA 1
ATOM 1295 C CA B MET A 1 83 ? 8.059 24.523 28.944 0.24 8.96 436 MET A CA 1
ATOM 1296 C C A MET A 1 83 ? 7.812 24.089 27.498 0.76 5.32 436 MET A C 1
ATOM 1297 C C B MET A 1 83 ? 7.787 24.112 27.506 0.24 7.64 436 MET A C 1
ATOM 1298 O O A MET A 1 83 ? 7.358 22.980 27.218 0.76 6.26 436 MET A O 1
ATOM 1299 O O B MET A 1 83 ? 7.243 23.038 27.243 0.24 8.08 436 MET A O 1
ATOM 1326 N N . PHE A 1 84 ? 8.177 24.986 26.588 1.00 5.64 437 PHE A N 1
ATOM 1327 C CA . PHE A 1 84 ? 8.259 24.683 25.167 1.00 6.40 437 PHE A CA 1
ATOM 1328 C C . PHE A 1 84 ? 9.699 24.349 24.805 1.00 6.31 437 PHE A C 1
ATOM 1329 O O . PHE A 1 84 ? 10.629 25.071 25.194 1.00 7.35 437 PHE A O 1
ATOM 1346 N N . SER A 1 85 ? 9.879 23.271 24.050 1.00 6.67 438 SER A N 1
ATOM 1347 C CA . SER A 1 85 ? 11.191 22.792 23.653 1.00 7.40 438 SER A CA 1
ATOM 1348 C C . SER A 1 85 ? 11.072 22.111 22.299 1.00 7.43 438 SER A C 1
ATOM 1349 O O . SER A 1 85 ? 10.074 21.438 22.038 1.00 8.35 438 SER A O 1
ATOM 1357 N N . LYS A 1 86 ? 12.095 22.249 21.452 1.00 8.89 439 LYS A N 1
ATOM 1358 C CA . LYS A 1 86 ? 12.133 21.468 20.220 1.00 10.14 439 LYS A CA 1
ATOM 1359 C C . LYS A 1 86 ? 12.552 20.024 20.463 1.00 9.28 439 LYS A C 1
ATOM 1360 O O . LYS A 1 86 ? 12.488 19.216 19.527 1.00 10.52 439 LYS A O 1
ATOM 1379 N N . LYS A 1 87 ? 12.971 19.695 21.679 1.00 8.80 440 LYS A N 1
ATOM 1380 C CA . LYS A 1 87 ? 13.419 18.367 22.064 1.00 9.06 440 LYS A CA 1
ATOM 1381 C C . LYS A 1 87 ? 12.434 17.774 23.068 1.00 8.08 440 LYS A C 1
ATOM 1382 O O . LYS A 1 87 ? 11.480 18.422 23.485 1.00 8.82 440 LYS A O 1
ATOM 1401 N N . ASP A 1 88 ? 12.673 16.519 23.445 1.00 7.94 441 ASP A N 1
ATOM 1402 C CA . ASP A 1 88 ? 11.677 15.723 24.139 1.00 7.72 441 ASP A CA 1
ATOM 1403 C C . ASP A 1 88 ? 11.964 15.605 25.632 1.00 7.23 441 ASP A C 1
ATOM 1404 O O . ASP A 1 88 ? 12.873 16.241 26.186 1.00 7.47 441 ASP A O 1
ATOM 1413 N N . GLY A 1 89 ? 11.179 14.763 26.299 1.00 6.98 442 GLY A N 1
ATOM 1414 C CA . GLY A 1 89 ? 11.309 14.617 27.731 1.00 7.20 442 GLY A CA 1
ATOM 1415 C C . GLY A 1 89 ? 12.622 13.999 28.154 1.00 6.97 442 GLY A C 1
ATOM 1416 O O . GLY A 1 89 ? 13.117 14.287 29.242 1.00 7.40 442 GLY A O 1
ATOM 1420 N N . ASP A 1 90 ? 13.202 13.131 27.320 1.00 7.53 443 ASP A N 1
ATOM 1421 C CA . ASP A 1 90 ? 14.510 12.569 27.647 1.00 7.76 443 ASP A CA 1
ATOM 1422 C C . ASP A 1 90 ? 15.590 13.635 27.574 1.00 7.10 443 ASP A C 1
ATOM 1423 O O . ASP A 1 90 ? 16.519 13.635 28.384 1.00 7.84 443 ASP A O 1
ATOM 1432 N N . ASP A 1 91 ? 15.457 14.579 26.647 1.00 7.28 444 ASP A N 1
ATOM 1433 C CA . ASP A 1 91 ? 16.367 15.709 26.616 1.00 7.34 444 ASP A CA 1
ATOM 1434 C C . ASP A 1 91 ? 16.230 16.552 27.879 1.00 7.02 444 ASP A C 1
ATOM 1435 O O . ASP A 1 91 ? 17.239 17.022 28.426 1.00 7.62 444 ASP A O 1
ATOM 1444 N N . PHE A 1 92 ? 14.998 16.747 28.362 1.00 6.39 445 PHE A N 1
ATOM 1445 C CA . PHE A 1 92 ? 14.801 17.447 29.624 1.00 6.09 445 PHE A CA 1
ATOM 1446 C C . PHE A 1 92 ? 15.470 16.709 30.790 1.00 6.47 445 PHE A C 1
ATOM 1447 O O . PHE A 1 92 ? 16.105 17.334 31.647 1.00 6.66 445 PHE A O 1
ATOM 1464 N N . LEU A 1 93 ? 15.348 15.381 30.846 1.00 6.72 446 LEU A N 1
ATOM 1465 C CA . LEU A 1 93 ? 15.981 14.638 31.931 1.00 7.41 446 LEU A CA 1
ATOM 1466 C C . LEU A 1 93 ? 17.501 14.765 31.862 1.00 7.69 446 LEU A C 1
ATOM 1467 O O . LEU A 1 93 ? 18.172 14.832 32.894 1.00 8.75 446 LEU A O 1
ATOM 1483 N N . LYS A 1 94 ? 18.066 14.797 30.652 1.00 7.27 447 LYS A N 1
ATOM 1484 C CA . LYS A 1 94 ? 19.515 14.872 30.483 1.00 7.65 447 LYS A CA 1
ATOM 1485 C C . LYS A 1 94 ? 20.048 16.271 30.753 1.00 7.02 447 LYS A C 1
ATOM 1486 O O . LYS A 1 94 ? 21.121 16.421 31.342 1.00 7.95 447 LYS A O 1
ATOM 1505 N N . ASN A 1 95 ? 19.339 17.298 30.284 1.00 7.11 448 ASN A N 1
ATOM 1506 C CA . ASN A 1 95 ? 19.881 18.646 30.204 1.00 7.00 448 ASN A CA 1
ATOM 1507 C C . ASN A 1 95 ? 19.185 19.689 31.055 1.00 7.64 448 ASN A C 1
ATOM 1508 O O . ASN A 1 95 ? 19.690 20.816 31.137 1.00 8.70 448 ASN A O 1
ATOM 1519 N N . GLY A 1 96 ? 18.094 19.341 31.714 1.00 7.14 449 GLY A N 1
ATOM 1520 C CA . GLY A 1 96 ? 17.413 20.253 32.600 1.00 7.19 449 GLY A CA 1
ATOM 1521 C C . GLY A 1 96 ? 16.344 21.065 31.898 1.00 6.50 449 GLY A C 1
ATOM 1522 O O . GLY A 1 96 ? 16.172 21.030 30.675 1.00 7.17 449 GLY A O 1
ATOM 1526 N N . GLY A 1 97 ? 15.619 21.827 32.719 1.00 6.32 450 GLY A N 1
ATOM 1527 C CA . GLY A 1 97 ? 14.496 22.612 32.276 1.00 6.29 450 GLY A CA 1
ATOM 1528 C C . GLY A 1 97 ? 14.608 24.081 32.591 1.00 5.73 450 GLY A C 1
ATOM 1529 O O . GLY A 1 97 ? 15.639 24.700 32.304 1.00 6.37 450 GLY A O 1
ATOM 1533 N N . ILE A 1 98 ? 13.540 24.641 33.159 1.00 5.79 451 ILE A N 1
ATOM 1534 C CA . ILE A 1 98 ? 13.403 26.075 33.358 1.00 5.78 451 ILE A CA 1
ATOM 1535 C C . ILE A 1 98 ? 13.205 26.447 34.828 1.00 5.98 451 ILE A C 1
ATOM 1536 O O . ILE A 1 98 ? 12.703 27.536 35.122 1.00 6.56 451 ILE A O 1
ATOM 1552 N N . LEU A 1 99 ? 13.619 25.570 35.750 1.00 5.64 452 LEU A N 1
ATOM 1553 C CA . LEU A 1 99 ? 13.448 25.764 37.184 1.00 6.01 452 LEU A CA 1
ATOM 1554 C C . LEU A 1 99 ? 14.745 26.089 37.918 1.00 6.17 452 LEU A C 1
ATOM 1555 O O . LEU A 1 99 ? 14.722 26.248 39.151 1.00 7.03 452 LEU A O 1
ATOM 1571 N N . ARG A 1 100 ? 15.856 26.224 37.203 1.00 6.39 453 ARG A N 1
ATOM 1572 C CA . ARG A 1 100 ? 17.176 26.437 37.794 1.00 7.03 453 ARG A CA 1
ATOM 1573 C C . ARG A 1 100 ? 17.863 27.576 37.045 1.00 7.55 453 ARG A C 1
ATOM 1574 O O . ARG A 1 100 ? 17.211 28.449 36.461 1.00 7.58 453 ARG A O 1
ATOM 1595 N N . GLU A 1 101 ? 19.201 27.592 37.080 1.00 8.47 454 GLU A N 1
ATOM 1596 C CA . GLU A 1 101 ? 20.012 28.617 36.435 1.00 8.79 454 GLU A CA 1
ATOM 1597 C C . GLU A 1 101 ? 20.382 28.243 35.007 1.00 7.79 454 GLU A C 1
ATOM 1598 O O . GLU A 1 101 ? 20.820 29.120 34.243 1.00 8.89 454 GLU A O 1
ATOM 1610 N N . LYS A 1 102 ? 20.247 26.972 34.646 1.00 8.61 455 LYS A N 1
ATOM 1611 C CA . LYS A 1 102 ? 20.670 26.445 33.351 1.00 8.80 455 LYS A CA 1
ATOM 1612 C C . LYS A 1 102 ? 19.858 25.191 33.067 1.00 8.55 455 LYS A C 1
ATOM 1613 O O . LYS A 1 102 ? 19.626 24.378 33.974 1.00 9.11 455 LYS A O 1
ATOM 1632 N N . GLY A 1 103 ? 19.438 25.031 31.819 1.00 7.33 456 GLY A N 1
ATOM 1633 C CA . GLY A 1 103 ? 18.732 23.846 31.394 1.00 7.36 456 GLY A CA 1
ATOM 1634 C C . GLY A 1 103 ? 18.903 23.656 29.903 1.00 7.30 456 GLY A C 1
ATOM 1635 O O . GLY A 1 103 ? 19.866 24.137 29.307 1.00 8.37 456 GLY A O 1
ATOM 1639 N N . THR A 1 104 ? 17.964 22.963 29.284 1.00 6.75 457 THR A N 1
ATOM 1640 C CA . THR A 1 104 ? 18.143 22.626 27.882 1.00 7.25 457 THR A CA 1
ATOM 1641 C C . THR A 1 104 ? 18.121 23.902 27.037 1.00 6.93 457 THR A C 1
ATOM 1642 O O . THR A 1 104 ? 17.294 24.801 27.266 1.00 7.41 457 THR A O 1
ATOM 1653 N N . PRO A 1 105 ? 19.013 24.021 26.051 1.00 7.88 458 PRO A N 1
ATOM 1654 C CA . PRO A 1 105 ? 19.107 25.282 25.316 1.00 8.22 458 PRO A CA 1
ATOM 1655 C C . PRO A 1 105 ? 17.854 25.611 24.526 1.00 8.09 458 PRO A C 1
ATOM 1656 O O . PRO A 1 105 ? 17.155 24.737 24.009 1.00 8.82 458 PRO A O 1
ATOM 1667 N N A SER A 1 106 ? 17.572 26.910 24.447 0.44 10.39 459 SER A N 1
ATOM 1668 N N B SER A 1 106 ? 17.581 26.908 24.434 0.56 8.83 459 SER A N 1
ATOM 1669 C CA A SER A 1 106 ? 16.546 27.517 23.588 0.44 11.95 459 SER A CA 1
ATOM 1670 C CA B SER A 1 106 ? 16.548 27.418 23.541 0.56 10.16 459 SER A CA 1
ATOM 1671 C C A SER A 1 106 ? 15.119 27.311 24.083 0.44 11.33 459 SER A C 1
ATOM 1672 C C B SER A 1 106 ? 15.178 26.827 23.853 0.56 11.24 459 SER A C 1
ATOM 1673 O O A SER A 1 106 ? 14.198 27.820 23.499 0.44 8.62 459 SER A O 1
ATOM 1674 O O B SER A 1 106 ? 14.386 26.572 22.932 0.56 14.37 459 SER A O 1
ATOM 1689 N N . ALA A 1 107 ? 14.917 26.563 25.145 1.00 11.08 460 ALA A N 1
ATOM 1690 C CA . ALA A 1 107 ? 13.572 26.337 25.652 1.00 11.69 460 ALA A CA 1
ATOM 1691 C C . ALA A 1 107 ? 13.074 27.595 26.375 1.00 9.45 460 ALA A C 1
ATOM 1692 O O . ALA A 1 107 ? 13.848 28.470 26.755 1.00 10.96 460 ALA A O 1
ATOM 1700 N N . ALA A 1 108 ? 11.763 27.675 26.586 1.00 7.15 461 ALA A N 1
ATOM 1701 C CA . ALA A 1 108 ? 11.211 28.810 27.314 1.00 6.62 461 ALA A CA 1
ATOM 1702 C C . ALA A 1 108 ? 9.842 28.436 27.849 1.00 6.07 461 ALA A C 1
ATOM 1703 O O . ALA A 1 108 ? 9.202 27.504 27.351 1.00 7.12 461 ALA A O 1
ATOM 1710 N N . GLY A 1 109 ? 9.379 29.177 28.852 1.00 5.55 462 GLY A N 1
ATOM 1711 C CA . GLY A 1 109 ? 8.027 28.951 29.326 1.00 6.09 462 GLY A CA 1
ATOM 1712 C C . GLY A 1 109 ? 7.786 29.609 30.662 1.00 5.63 462 GLY A C 1
ATOM 1713 O O . GLY A 1 109 ? 8.439 30.591 31.011 1.00 6.63 462 GLY A O 1
ATOM 1717 N N . PHE A 1 110 ? 6.806 29.068 31.379 1.00 5.67 463 PHE A N 1
ATOM 1718 C CA . PHE A 1 110 ? 6.350 29.650 32.626 1.00 5.59 463 PHE A CA 1
ATOM 1719 C C . PHE A 1 110 ? 6.843 28.830 33.812 1.00 4.97 463 PHE A C 1
ATOM 1720 O O . PHE A 1 110 ? 6.675 27.610 33.848 1.00 5.67 463 PHE A O 1
ATOM 1737 N N . ARG A 1 111 ? 7.434 29.521 34.784 1.00 5.62 464 ARG A N 1
ATOM 1738 C CA . ARG A 1 111 ? 8.073 28.948 35.962 1.00 5.76 464 ARG A CA 1
ATOM 1739 C C . ARG A 1 111 ? 7.283 29.318 37.211 1.00 5.46 464 ARG A C 1
ATOM 1740 O O . ARG A 1 111 ? 7.103 30.504 37.503 1.00 6.37 464 ARG A O 1
ATOM 1761 N N . ILE A 1 112 ? 6.791 28.300 37.931 1.00 5.65 465 ILE A N 1
ATOM 1762 C CA . ILE A 1 112 ? 6.255 28.471 39.279 1.00 5.38 465 ILE A CA 1
ATOM 1763 C C . ILE A 1 112 ? 7.320 27.907 40.210 1.00 5.13 465 ILE A C 1
ATOM 1764 O O . ILE A 1 112 ? 7.486 26.686 40.301 1.00 5.74 465 ILE A O 1
ATOM 1780 N N . ASP A 1 113 ? 8.074 28.781 40.862 1.00 5.32 466 ASP A N 1
ATOM 1781 C CA . ASP A 1 113 ? 9.269 28.396 41.588 1.00 5.48 466 ASP A CA 1
ATOM 1782 C C . ASP A 1 113 ? 8.935 28.224 43.062 1.00 5.37 466 ASP A C 1
ATOM 1783 O O . ASP A 1 113 ? 8.507 29.180 43.714 1.00 6.30 466 ASP A O 1
ATOM 1792 N N . THR A 1 114 ? 9.118 26.997 43.571 1.00 5.35 467 THR A N 1
ATOM 1793 C CA . THR A 1 114 ? 8.802 26.660 44.952 1.00 5.73 467 THR A CA 1
ATOM 1794 C C . THR A 1 114 ? 10.002 26.188 45.765 1.00 5.59 467 THR A C 1
ATOM 1795 O O . THR A 1 114 ? 9.841 25.866 46.950 1.00 6.37 467 THR A O 1
ATOM 1806 N N . GLY A 1 115 ? 11.203 26.135 45.176 1.00 6.12 468 GLY A N 1
ATOM 1807 C CA . GLY A 1 115 ? 12.362 25.574 45.841 1.00 6.59 468 GLY A CA 1
ATOM 1808 C C . GLY A 1 115 ? 13.583 26.461 45.728 1.00 6.64 468 GLY A C 1
ATOM 1809 O O . GLY A 1 115 ? 13.914 26.934 44.638 1.00 7.08 468 GLY A O 1
ATOM 1813 N N . TYR A 1 116 ? 14.266 26.688 46.848 1.00 7.63 469 TYR A N 1
ATOM 1814 C CA . TYR A 1 116 ? 15.440 27.547 46.882 1.00 7.78 469 TYR A CA 1
ATOM 1815 C C . TYR A 1 116 ? 16.697 26.777 46.483 1.00 7.82 469 TYR A C 1
ATOM 1816 O O . TYR A 1 116 ? 16.948 25.669 46.969 1.00 9.30 469 TYR A O 1
ATOM 1834 N N . TYR A 1 117 ? 17.495 27.385 45.606 1.00 7.64 470 TYR A N 1
ATOM 1835 C CA . TYR A 1 117 ? 18.795 26.837 45.219 1.00 8.24 470 TYR A CA 1
ATOM 1836 C C . TYR A 1 117 ? 19.851 27.915 45.428 1.00 7.90 470 TYR A C 1
ATOM 1837 O O . TYR A 1 117 ? 19.742 29.008 44.869 1.00 7.97 470 TYR A O 1
ATOM 1855 N N . ASN A 1 118 ? 20.878 27.597 46.212 1.00 7.81 471 ASN A N 1
ATOM 1856 C CA . ASN A 1 118 ? 21.842 28.615 46.615 1.00 7.88 471 ASN A CA 1
ATOM 1857 C C . ASN A 1 118 ? 22.682 29.151 45.460 1.00 9.61 471 ASN A C 1
ATOM 1858 O O . ASN A 1 118 ? 23.292 30.212 45.612 1.00 11.98 471 ASN A O 1
ATOM 1869 N N . ASN A 1 119 ? 22.739 28.450 44.327 1.00 8.90 472 ASN A N 1
ATOM 1870 C CA . ASN A 1 119 ? 23.535 28.898 43.192 1.00 9.77 472 ASN A CA 1
ATOM 1871 C C . ASN A 1 119 ? 22.671 29.435 42.051 1.00 10.65 472 ASN A C 1
ATOM 1872 O O . ASN A 1 119 ? 23.139 29.531 40.912 1.00 13.00 472 ASN A O 1
ATOM 1883 N N . ASP A 1 120 ? 21.420 29.793 42.333 1.00 8.68 473 ASP A N 1
ATOM 1884 C CA . ASP A 1 120 ? 20.538 30.321 41.307 1.00 8.76 473 ASP A CA 1
ATOM 1885 C C . ASP A 1 120 ? 20.434 31.832 41.453 1.00 8.61 473 ASP A C 1
ATOM 1886 O O . ASP A 1 120 ? 19.831 32.318 42.426 1.00 9.07 473 ASP A O 1
ATOM 1895 N N . PRO A 1 121 ? 20.996 32.613 40.527 1.00 9.96 474 PRO A N 1
ATOM 1896 C CA . PRO A 1 121 ? 20.928 34.077 40.678 1.00 9.98 474 PRO A CA 1
ATOM 1897 C C . PRO A 1 121 ? 19.515 34.623 40.697 1.00 9.28 474 PRO A C 1
ATOM 1898 O O . PRO A 1 121 ? 19.262 35.661 41.326 1.00 9.95 474 PRO A O 1
ATOM 1909 N N . LEU A 1 122 ? 18.583 33.969 40.012 1.00 8.34 475 LEU A N 1
ATOM 1910 C CA . LEU A 1 122 ? 17.205 34.455 40.013 1.00 8.83 475 LEU A CA 1
ATOM 1911 C C . LEU A 1 122 ? 16.559 34.261 41.381 1.00 8.39 475 LEU A C 1
ATOM 1912 O O . LEU A 1 122 ? 15.792 35.118 41.836 1.00 8.71 475 LEU A O 1
ATOM 1928 N N . ASP A 1 123 ? 16.860 33.151 42.064 1.00 8.40 476 ASP A N 1
ATOM 1929 C CA . ASP A 1 123 ? 16.326 32.968 43.412 1.00 8.74 476 ASP A CA 1
ATOM 1930 C C . ASP A 1 123 ? 16.791 34.092 44.333 1.00 8.83 476 ASP A C 1
ATOM 1931 O O . ASP A 1 123 ? 16.062 34.501 45.241 1.00 9.62 476 ASP A O 1
ATOM 1940 N N . LYS A 1 124 ? 18.012 34.598 44.128 1.00 9.67 477 LYS A N 1
ATOM 1941 C CA . LYS A 1 124 ? 18.510 35.717 44.921 1.00 11.37 477 LYS A CA 1
ATOM 1942 C C . LYS A 1 124 ? 17.765 37.007 44.576 1.00 11.05 477 LYS A C 1
ATOM 1943 O O . LYS A 1 124 ? 17.317 37.727 45.471 1.00 12.44 477 LYS A O 1
ATOM 1947 N N . ILE A 1 125 ? 17.603 37.294 43.282 1.00 11.21 478 ILE A N 1
ATOM 1948 C CA . ILE A 1 125 ? 16.845 38.471 42.847 1.00 11.59 478 ILE A CA 1
ATOM 1949 C C . ILE A 1 125 ? 15.430 38.469 43.426 1.00 11.15 478 ILE A C 1
ATOM 1950 O O . ILE A 1 125 ? 14.900 39.512 43.831 1.00 11.25 478 ILE A O 1
ATOM 1966 N N . GLN A 1 126 ? 14.780 37.308 43.435 1.00 9.66 479 GLN A N 1
ATOM 1967 C CA . GLN A 1 126 ? 13.381 37.186 43.823 1.00 9.51 479 GLN A CA 1
ATOM 1968 C C . GLN A 1 126 ? 13.194 37.075 45.330 1.00 8.86 479 GLN A C 1
ATOM 1969 O O . GLN A 1 126 ? 12.061 36.944 45.801 1.00 9.70 479 GLN A O 1
ATOM 1983 N N . LYS A 1 127 ? 14.277 37.130 46.096 1.00 9.27 480 LYS A N 1
ATOM 1984 C CA . LYS A 1 127 ? 14.213 37.078 47.560 1.00 10.25 480 LYS A CA 1
ATOM 1985 C C . LYS A 1 127 ? 13.583 35.777 48.048 1.00 9.36 480 LYS A C 1
ATOM 1986 O O . LYS A 1 127 ? 12.846 35.747 49.028 1.00 10.13 480 LYS A O 1
ATOM 1996 N N . GLN A 1 128 ? 13.912 34.676 47.376 1.00 8.34 481 GLN A N 1
ATOM 1997 C CA . GLN A 1 128 ? 13.272 33.409 47.710 1.00 8.04 481 GLN A CA 1
ATOM 1998 C C . GLN A 1 128 ? 13.714 32.870 49.068 1.00 8.04 481 GLN A C 1
ATOM 1999 O O . GLN A 1 128 ? 12.923 32.222 49.759 1.00 9.06 481 GLN A O 1
ATOM 2013 N N . ALA A 1 129 ? 14.958 33.115 49.470 1.00 9.22 482 ALA A N 1
ATOM 2014 C CA . ALA A 1 129 ? 15.429 32.554 50.729 1.00 10.86 482 ALA A CA 1
ATOM 2015 C C . ALA A 1 129 ? 14.551 33.028 51.878 1.00 11.45 482 ALA A C 1
ATOM 2016 O O . ALA A 1 129 ? 14.207 34.208 51.975 1.00 12.01 482 ALA A O 1
ATOM 2023 N N . GLY A 1 130 ? 14.188 32.094 52.757 1.00 13.05 483 GLY A N 1
ATOM 2024 C CA . GLY A 1 130 ? 13.448 32.453 53.945 1.00 14.80 483 GLY A CA 1
ATOM 2025 C C . GLY A 1 130 ? 12.369 31.477 54.346 1.00 16.39 483 GLY A C 1
ATOM 2026 O O . GLY A 1 130 ? 12.104 30.485 53.655 1.00 18.25 483 GLY A O 1
ATOM 2030 N N . GLN A 1 131 ? 11.735 31.789 55.477 1.00 19.08 484 GLN A N 1
ATOM 2031 C CA . GLN A 1 131 ? 10.797 30.919 56.161 1.00 19.19 484 GLN A CA 1
ATOM 2032 C C . GLN A 1 131 ? 9.435 30.942 55.485 1.00 18.23 484 GLN A C 1
ATOM 2033 O O . GLN A 1 131 ? 9.097 31.857 54.732 1.00 19.90 484 GLN A O 1
ATOM 2037 N N . GLY A 1 132 ? 8.634 29.938 55.816 1.00 15.61 485 GLY A N 1
ATOM 2038 C CA . GLY A 1 132 ? 7.310 29.800 55.242 1.00 13.70 485 GLY A CA 1
ATOM 2039 C C . GLY A 1 132 ? 7.361 29.007 53.954 1.00 11.07 485 GLY A C 1
ATOM 2040 O O . GLY A 1 132 ? 8.019 27.956 53.882 1.00 11.77 485 GLY A O 1
ATOM 2044 N N . TYR A 1 133 ? 6.696 29.519 52.927 1.00 8.83 486 TYR A N 1
ATOM 2045 C CA . TYR A 1 133 ? 6.558 28.850 51.645 1.00 7.39 486 TYR A CA 1
ATOM 2046 C C . TYR A 1 133 ? 6.813 29.894 50.559 1.00 6.99 486 TYR A C 1
ATOM 2047 O O . TYR A 1 133 ? 5.920 30.307 49.829 1.00 7.40 486 TYR A O 1
ATOM 2065 N N . ARG A 1 134 ? 8.064 30.344 50.471 1.00 7.10 487 ARG A N 1
ATOM 2066 C CA . ARG A 1 134 ? 8.426 31.464 49.620 1.00 7.28 487 ARG A CA 1
ATOM 2067 C C . ARG A 1 134 ? 8.778 31.009 48.211 1.00 6.88 487 ARG A C 1
ATOM 2068 O O . ARG A 1 134 ? 9.675 30.183 48.014 1.00 6.89 487 ARG A O 1
ATOM 2089 N N . GLY A 1 135 ? 8.093 31.578 47.234 1.00 6.89 488 GLY A N 1
ATOM 2090 C CA . GLY A 1 135 ? 8.391 31.299 45.849 1.00 7.92 488 GLY A CA 1
ATOM 2091 C C . GLY A 1 135 ? 8.014 32.465 44.965 1.00 6.64 488 GLY A C 1
ATOM 2092 O O . GLY A 1 135 ? 7.890 33.612 45.426 1.00 7.33 488 GLY A O 1
ATOM 2096 N N . TYR A 1 136 ? 7.868 32.194 43.674 1.00 6.59 489 TYR A N 1
ATOM 2097 C CA . TYR A 1 136 ? 7.596 33.244 42.712 1.00 6.49 489 TYR A CA 1
ATOM 2098 C C . TYR A 1 136 ? 7.140 32.611 41.417 1.00 6.59 489 TYR A C 1
ATOM 2099 O O . TYR A 1 136 ? 7.413 31.441 41.154 1.00 6.89 489 TYR A O 1
ATOM 2117 N N . GLY A 1 137 ? 6.434 33.399 40.612 1.00 6.40 490 GLY A N 1
ATOM 2118 C CA . GLY A 1 137 ? 6.140 33.040 39.238 1.00 6.32 490 GLY A CA 1
ATOM 2119 C C . GLY A 1 137 ? 6.828 33.997 38.284 1.00 6.03 490 GLY A C 1
ATOM 2120 O O . GLY A 1 137 ? 7.061 35.165 38.621 1.00 6.88 490 GLY A O 1
ATOM 2124 N N . THR A 1 138 ? 7.130 33.514 37.079 1.00 6.17 491 THR A N 1
ATOM 2125 C CA . THR A 1 138 ? 7.685 34.363 36.028 1.00 6.43 491 THR A CA 1
ATOM 2126 C C . THR A 1 138 ? 7.822 33.545 34.748 1.00 5.81 491 THR A C 1
ATOM 2127 O O . THR A 1 138 ? 8.037 32.338 34.797 1.00 6.26 491 THR A O 1
ATOM 2138 N N . PHE A 1 139 ? 7.734 34.234 33.611 1.00 6.07 492 PHE A N 1
ATOM 2139 C CA . PHE A 1 139 ? 8.271 33.632 32.395 1.00 6.03 492 PHE A CA 1
ATOM 2140 C C . PHE A 1 139 ? 9.801 33.634 32.451 1.00 6.40 492 PHE A C 1
ATOM 2141 O O . PHE A 1 139 ? 10.428 34.517 33.067 1.00 6.46 492 PHE A O 1
ATOM 2158 N N . VAL A 1 140 ? 10.396 32.639 31.795 1.00 6.20 493 VAL A N 1
ATOM 2159 C CA . VAL A 1 140 ? 11.836 32.552 31.632 1.00 6.49 493 VAL A CA 1
ATOM 2160 C C . VAL A 1 140 ? 12.137 32.006 30.248 1.00 6.15 493 VAL A C 1
ATOM 2161 O O . VAL A 1 140 ? 11.303 31.371 29.604 1.00 6.70 493 VAL A O 1
ATOM 2174 N N . LYS A 1 141 ? 13.378 32.214 29.815 1.00 6.92 494 LYS A N 1
ATOM 2175 C CA . LYS A 1 141 ? 13.904 31.522 28.653 1.00 7.47 494 LYS A CA 1
ATOM 2176 C C . LYS A 1 141 ? 15.285 30.967 28.973 1.00 6.82 494 LYS A C 1
ATOM 2177 O O . LYS A 1 141 ? 16.001 31.488 29.829 1.00 7.87 494 LYS A O 1
ATOM 2196 N N . ASN A 1 142 ? 15.653 29.908 28.266 1.00 7.07 495 ASN A N 1
ATOM 2197 C CA . ASN A 1 142 ? 17.025 29.425 28.218 1.00 7.29 495 ASN A CA 1
ATOM 2198 C C . ASN A 1 142 ? 17.624 29.871 26.891 1.00 8.05 495 ASN A C 1
ATOM 2199 O O . ASN A 1 142 ? 17.021 29.657 25.834 1.00 9.10 495 ASN A O 1
ATOM 2210 N N . ASP A 1 143 ? 18.807 30.483 26.950 1.00 9.47 496 ASP A N 1
ATOM 2211 C CA . ASP A 1 143 ? 19.495 30.932 25.746 1.00 11.42 496 ASP A CA 1
ATOM 2212 C C . ASP A 1 143 ? 20.090 29.730 25.008 1.00 11.05 496 ASP A C 1
ATOM 2213 O O . ASP A 1 143 ? 19.908 28.573 25.384 1.00 9.58 496 ASP A O 1
ATOM 2222 N N . SER A 1 144 ? 20.797 30.010 23.914 1.00 12.80 497 SER A N 1
ATOM 2223 C CA . SER A 1 144 ? 21.328 28.931 23.089 1.00 14.24 497 SER A CA 1
ATOM 2224 C C . SER A 1 144 ? 22.414 28.136 23.798 1.00 13.87 497 SER A C 1
ATOM 2225 O O . SER A 1 144 ? 22.791 27.063 23.312 1.00 14.51 497 SER A O 1
ATOM 2230 N N . GLN A 1 145 ? 22.932 28.621 24.919 1.00 15.63 498 GLN A N 1
ATOM 2231 C CA . GLN A 1 145 ? 23.861 27.844 25.723 1.00 18.16 498 GLN A CA 1
ATOM 2232 C C . GLN A 1 145 ? 23.198 27.213 26.939 1.00 16.86 498 GLN A C 1
ATOM 2233 O O . GLN A 1 145 ? 23.873 26.519 27.702 1.00 18.21 498 GLN A O 1
ATOM 2240 N N . GLY A 1 146 ? 21.890 27.408 27.119 1.00 12.48 499 GLY A N 1
ATOM 2241 C CA . GLY A 1 146 ? 21.166 26.811 28.219 1.00 11.20 499 GLY A CA 1
ATOM 2242 C C . GLY A 1 146 ? 20.932 27.715 29.410 1.00 9.95 499 GLY A C 1
ATOM 2243 O O . GLY A 1 146 ? 20.207 27.324 30.330 1.00 10.00 499 GLY A O 1
ATOM 2247 N N . ASN A 1 147 ? 21.512 28.905 29.428 1.00 10.08 500 ASN A N 1
ATOM 2248 C CA . ASN A 1 147 ? 21.411 29.760 30.603 1.00 9.17 500 ASN A CA 1
ATOM 2249 C C . ASN A 1 147 ? 20.017 30.353 30.725 1.00 8.40 500 ASN A C 1
ATOM 2250 O O . ASN A 1 147 ? 19.478 30.888 29.751 1.00 8.60 500 ASN A O 1
ATOM 2261 N N . THR A 1 148 ? 19.441 30.259 31.920 1.00 8.30 501 THR A N 1
ATOM 2262 C CA . THR A 1 148 ? 18.077 30.701 32.173 1.00 7.80 501 THR A CA 1
ATOM 2263 C C . THR A 1 148 ? 18.075 32.169 32.582 1.00 8.56 501 THR A C 1
ATOM 2264 O O . THR A 1 148 ? 18.935 32.618 33.345 1.00 9.03 501 THR A O 1
ATOM 2275 N N . SER A 1 149 ? 17.084 32.915 32.093 1.00 7.90 502 SER A N 1
ATOM 2276 C CA . SER A 1 149 ? 16.878 34.292 32.515 1.00 8.23 502 SER A CA 1
ATOM 2277 C C . SER A 1 149 ? 15.388 34.594 32.590 1.00 7.47 502 SER A C 1
ATOM 2278 O O . SER A 1 149 ? 14.587 34.033 31.841 1.00 7.89 502 SER A O 1
ATOM 2286 N N . LYS A 1 150 ? 15.032 35.511 33.487 1.00 7.46 503 LYS A N 1
ATOM 2287 C CA . LYS A 1 150 ? 13.686 36.063 33.511 1.00 7.61 503 LYS A CA 1
ATOM 2288 C C . LYS A 1 150 ? 13.434 36.879 32.248 1.00 7.23 503 LYS A C 1
ATOM 2289 O O . LYS A 1 150 ? 14.284 37.659 31.819 1.00 8.61 503 LYS A O 1
ATOM 2308 N N . VAL A 1 151 ? 12.249 36.701 31.664 1.00 7.28 504 VAL A N 1
ATOM 2309 C CA . VAL A 1 151 ? 11.774 37.541 30.574 1.00 7.19 504 VAL A CA 1
ATOM 2310 C C . VAL A 1 151 ? 10.333 37.935 30.871 1.00 7.81 504 VAL A C 1
ATOM 2311 O O . VAL A 1 151 ? 9.659 37.327 31.706 1.00 7.78 504 VAL A O 1
ATOM 2324 N N . GLY A 1 152 ? 9.853 38.951 30.158 1.00 8.15 505 GLY A N 1
ATOM 2325 C CA . GLY A 1 152 ? 8.476 39.370 30.320 1.00 8.84 505 GLY A CA 1
ATOM 2326 C C . GLY A 1 152 ? 8.231 40.186 31.579 1.00 7.84 505 GLY A C 1
ATOM 2327 O O . GLY A 1 152 ? 9.148 40.727 32.214 1.00 8.74 505 GLY A O 1
ATOM 2331 N N . SER A 1 153 ? 6.952 40.260 31.948 1.00 7.81 506 SER A N 1
ATOM 2332 C CA . SER A 1 153 ? 6.490 41.180 32.972 1.00 8.06 506 SER A CA 1
ATOM 2333 C C . SER A 1 153 ? 6.876 40.739 34.380 1.00 8.43 506 SER A C 1
ATOM 2334 O O . SER A 1 153 ? 7.150 39.566 34.651 1.00 8.02 506 SER A O 1
ATOM 2342 N N . GLY A 1 154 ? 6.864 41.714 35.285 1.00 8.30 507 GLY A N 1
ATOM 2343 C CA . GLY A 1 154 ? 6.993 41.472 36.702 1.00 9.04 507 GLY A CA 1
ATOM 2344 C C . GLY A 1 154 ? 8.227 42.071 37.336 1.00 9.28 507 GLY A C 1
ATOM 2345 O O . GLY A 1 154 ? 9.221 42.356 36.659 1.00 11.09 507 GLY A O 1
ATOM 2349 N N . THR A 1 155 ? 8.158 42.271 38.645 1.00 10.53 508 THR A N 1
ATOM 2350 C CA . THR A 1 155 ? 9.265 42.712 39.481 1.00 10.67 508 THR A CA 1
ATOM 2351 C C . THR A 1 155 ? 9.366 41.726 40.630 1.00 10.15 508 THR A C 1
ATOM 2352 O O . THR A 1 155 ? 8.465 40.908 40.844 1.00 10.12 508 THR A O 1
ATOM 2363 N N . PRO A 1 156 ? 10.431 41.798 41.439 1.00 10.85 509 PRO A N 1
ATOM 2364 C CA . PRO A 1 156 ? 10.495 40.864 42.579 1.00 10.66 509 PRO A CA 1
ATOM 2365 C C . PRO A 1 156 ? 9.270 40.963 43.471 1.00 10.80 509 PRO A C 1
ATOM 2366 O O . PRO A 1 156 ? 8.764 39.946 43.965 1.00 11.33 509 PRO A O 1
ATOM 2377 N N . SER A 1 157 ? 8.759 42.180 43.664 1.00 11.24 510 SER A N 1
ATOM 2378 C CA . SER A 1 157 ? 7.593 42.373 44.513 1.00 12.32 510 SER A CA 1
ATOM 2379 C C . SER A 1 157 ? 6.345 41.723 43.925 1.00 11.34 510 SER A C 1
ATOM 2380 O O . SER A 1 157 ? 5.576 41.080 44.646 1.00 13.34 510 SER A O 1
ATOM 2388 N N . THR A 1 158 ? 6.101 41.911 42.621 1.00 10.45 511 THR A N 1
ATOM 2389 C CA . THR A 1 158 ? 4.866 41.391 42.039 1.00 10.33 511 THR A CA 1
ATOM 2390 C C . THR A 1 158 ? 4.966 39.916 41.658 1.00 9.39 511 THR A C 1
ATOM 2391 O O . THR A 1 158 ? 3.934 39.244 41.564 1.00 9.83 511 THR A O 1
ATOM 2402 N N . ASP A 1 159 ? 6.179 39.397 41.442 1.00 8.41 512 ASP A N 1
ATOM 2403 C CA . ASP A 1 159 ? 6.340 37.994 41.096 1.00 7.94 512 ASP A CA 1
ATOM 2404 C C . ASP A 1 159 ? 6.176 37.081 42.315 1.00 7.52 512 ASP A C 1
ATOM 2405 O O . ASP A 1 159 ? 5.890 35.889 42.156 1.00 7.69 512 ASP A O 1
ATOM 2414 N N . PHE A 1 160 ? 6.389 37.616 43.516 1.00 8.05 513 PHE A N 1
ATOM 2415 C CA . PHE A 1 160 ? 6.434 36.819 44.726 1.00 7.93 513 PHE A CA 1
ATOM 2416 C C . PHE A 1 160 ? 5.116 36.098 44.960 1.00 8.27 513 PHE A C 1
ATOM 2417 O O . PHE A 1 160 ? 4.036 36.680 44.802 1.00 9.76 513 PHE A O 1
ATOM 243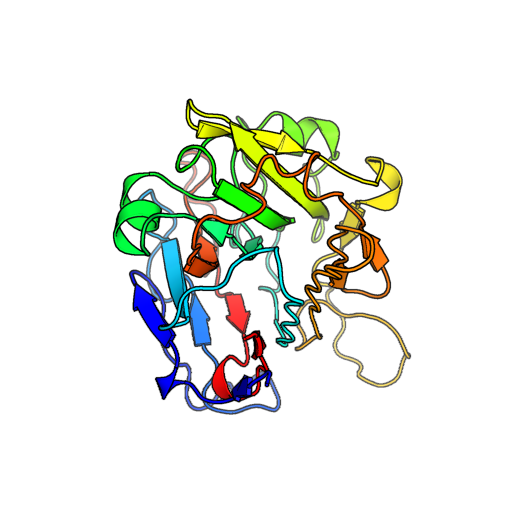4 N N . LEU A 1 161 ? 5.196 34.850 45.409 1.00 8.10 514 LEU A N 1
ATOM 2435 C CA . LEU A 1 161 ? 3.985 34.172 45.854 1.00 9.66 514 LEU A CA 1
ATOM 2436 C C . LEU A 1 161 ? 4.319 33.249 47.020 1.00 8.26 514 LEU A C 1
ATOM 2437 O O . LEU A 1 161 ? 5.417 32.702 47.122 1.00 10.04 514 LEU A O 1
ATOM 2453 N N . ASN A 1 162 ? 3.347 33.107 47.905 1.00 7.88 515 ASN A N 1
ATOM 2454 C CA . ASN A 1 162 ? 3.372 32.070 48.930 1.00 7.94 515 ASN A CA 1
ATOM 2455 C C . ASN A 1 162 ? 2.732 30.841 48.295 1.00 7.68 515 ASN A C 1
ATOM 2456 O O . ASN A 1 162 ? 1.534 30.837 48.000 1.00 8.09 515 ASN A O 1
ATOM 2467 N N . TYR A 1 163 ? 3.537 29.817 48.025 1.00 6.60 516 TYR A N 1
ATOM 2468 C CA . TYR A 1 163 ? 3.063 28.699 47.208 1.00 6.38 516 TYR A CA 1
ATOM 2469 C C . TYR A 1 163 ? 2.279 27.655 47.998 1.00 5.77 516 TYR A C 1
ATOM 2470 O O . TYR A 1 163 ? 1.736 26.725 47.396 1.00 6.31 516 TYR A O 1
ATOM 2488 N N . ALA A 1 164 ? 2.229 27.792 49.318 1.00 6.06 517 ALA A N 1
ATOM 2489 C CA . ALA A 1 164 ? 1.391 26.972 50.183 1.00 6.14 517 ALA A CA 1
ATOM 2490 C C . ALA A 1 164 ? 1.178 27.775 51.462 1.00 6.27 517 ALA A C 1
ATOM 2491 O O . ALA A 1 164 ? 1.815 28.808 51.681 1.00 6.75 517 ALA A O 1
ATOM 2498 N N . ASP A 1 165 ? 0.287 27.277 52.314 1.00 6.55 518 ASP A N 1
ATOM 2499 C CA . ASP A 1 165 ? 0.100 27.827 53.649 1.00 6.85 518 ASP A CA 1
ATOM 2500 C C . ASP A 1 165 ? -0.292 26.688 54.578 1.00 6.66 518 ASP A C 1
ATOM 2501 O O . ASP A 1 165 ? -0.395 25.532 54.159 1.00 7.32 518 ASP A O 1
ATOM 2510 N N . ASN A 1 166 ? -0.480 27.011 55.854 1.00 7.01 519 ASN A N 1
ATOM 2511 C CA . ASN A 1 166 ? -0.763 26.008 56.872 1.00 8.24 519 ASN A CA 1
ATOM 2512 C C . ASN A 1 166 ? -2.241 25.875 57.182 1.00 8.86 519 ASN A C 1
ATOM 2513 O O . ASN A 1 166 ? -2.608 25.071 58.037 1.00 12.00 519 ASN A O 1
ATOM 2524 N N . THR A 1 167 ? -3.089 26.549 56.428 1.00 7.72 520 THR A N 1
ATOM 2525 C CA . THR A 1 167 ? -4.518 26.523 56.663 1.00 8.03 520 THR A CA 1
ATOM 2526 C C . THR A 1 167 ? -5.173 25.333 55.960 1.00 7.54 520 THR A C 1
ATOM 2527 O O . THR A 1 167 ? -4.590 24.710 55.079 1.00 8.19 520 THR A O 1
ATOM 2538 N N . THR A 1 168 ? -6.425 25.055 56.323 1.00 8.36 521 THR A N 1
ATOM 2539 C CA . THR A 1 168 ? -7.193 24.071 55.576 1.00 9.88 521 THR A CA 1
ATOM 2540 C C . THR A 1 168 ? -8.527 24.572 55.032 1.00 12.80 521 THR A C 1
ATOM 2541 O O . THR A 1 168 ? -9.134 23.885 54.204 0.57 9.25 521 THR A O 1
ATOM 2552 N N . ASN A 1 169 ? -8.992 25.741 55.445 1.00 13.14 522 ASN A N 1
ATOM 2553 C CA . ASN A 1 169 ? -10.360 26.138 55.140 1.00 16.82 522 ASN A CA 1
ATOM 2554 C C . ASN A 1 169 ? -10.584 26.352 53.641 1.00 13.82 522 ASN A C 1
ATOM 2555 O O . ASN A 1 169 ? -9.706 26.820 52.908 1.00 14.99 522 ASN A O 1
ATOM 2566 N N . ASP A 1 170 ? -11.783 25.998 53.194 1.00 13.53 523 ASP A N 1
ATOM 2567 C CA . ASP A 1 170 ? -12.201 26.096 51.802 1.00 11.12 523 ASP A CA 1
ATOM 2568 C C . ASP A 1 170 ? -13.291 27.140 51.621 1.00 11.82 523 ASP A C 1
ATOM 2569 O O . ASP A 1 170 ? -14.049 27.074 50.648 1.00 12.25 523 ASP A O 1
ATOM 2578 N N . LEU A 1 171 ? -13.359 28.114 52.523 1.00 11.54 524 LEU A N 1
ATOM 2579 C CA . LEU A 1 171 ? -14.483 29.026 52.589 1.00 12.61 524 LEU A CA 1
ATOM 2580 C C . LEU A 1 171 ? -14.105 30.498 52.540 1.00 12.51 524 LEU A C 1
ATOM 2581 O O . LEU A 1 171 ? -15.003 31.344 52.504 1.00 16.01 524 LEU A O 1
ATOM 2597 N N . ASP A 1 172 ? -12.817 30.830 52.527 1.00 11.90 525 ASP A N 1
ATOM 2598 C CA . ASP A 1 172 ? -12.368 32.200 52.740 1.00 13.83 525 ASP A CA 1
ATOM 2599 C C . ASP A 1 172 ? -12.165 33.000 51.462 1.00 13.30 525 ASP A C 1
ATOM 2600 O O . ASP A 1 172 ? -11.811 34.184 51.541 1.00 16.26 525 ASP A O 1
ATOM 2609 N N . GLY A 1 173 ? -12.393 32.403 50.301 1.00 13.06 526 GLY A N 1
ATOM 2610 C CA . GLY A 1 173 ? -12.206 33.113 49.054 1.00 15.48 526 GLY A CA 1
ATOM 2611 C C . GLY A 1 173 ? -10.770 33.349 48.663 1.00 15.79 526 GLY A C 1
ATOM 2612 O O . GLY A 1 173 ? -10.519 34.126 47.734 1.00 18.50 526 GLY A O 1
ATOM 2616 N N . LYS A 1 174 ? -9.822 32.692 49.321 1.00 12.43 527 LYS A N 1
ATOM 2617 C CA . LYS A 1 174 ? -8.405 32.935 49.107 1.00 12.62 527 LYS A CA 1
ATOM 2618 C C . LYS A 1 174 ? -7.737 31.758 48.402 1.00 11.47 527 LYS A C 1
ATOM 2619 O O . LYS A 1 174 ? -8.241 30.631 48.400 1.00 11.37 527 LYS A O 1
ATOM 2629 N N . PHE A 1 175 ? -6.587 32.057 47.791 1.00 9.77 528 PHE A N 1
ATOM 2630 C CA . PHE A 1 175 ? -5.698 31.051 47.216 1.00 8.88 528 PHE A CA 1
ATOM 2631 C C . PHE A 1 175 ? -4.927 30.320 48.303 1.00 7.38 528 PHE A C 1
ATOM 2632 O O . PHE A 1 175 ? -4.371 30.947 49.209 1.00 8.47 528 PHE A O 1
ATOM 2649 N N . HIS A 1 176 ?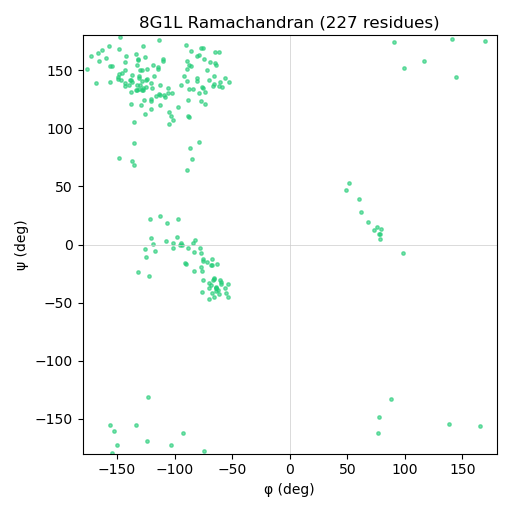 -4.873 28.995 48.181 1.00 7.17 529 HIS A N 1
ATOM 2650 C CA . HIS A 1 176 ? -4.114 28.120 49.075 1.00 7.00 529 HIS A CA 1
ATOM 2651 C C . HIS A 1 176 ? -3.374 27.129 48.187 1.00 6.58 529 HIS A C 1
ATOM 2652 O O . HIS A 1 176 ? -3.990 26.218 47.631 1.00 6.72 529 HIS A O 1
ATOM 2667 N N . GLY A 1 177 ? -2.061 27.315 48.023 1.00 6.13 530 GLY A N 1
ATOM 2668 C CA . GLY A 1 177 ? -1.332 26.617 46.975 1.00 6.01 530 GLY A CA 1
ATOM 2669 C C . GLY A 1 177 ? -1.180 25.120 47.150 1.00 5.81 530 GLY A C 1
ATOM 2670 O O . GLY A 1 177 ? -0.872 24.427 46.167 1.00 5.94 530 GLY A O 1
ATOM 2674 N N . GLN A 1 178 ? -1.392 24.605 48.368 1.00 5.86 531 GLN A N 1
ATOM 2675 C CA . GLN A 1 178 ? -1.378 23.166 48.608 1.00 6.17 531 GLN A CA 1
ATOM 2676 C C . GLN A 1 178 ? -2.644 22.479 48.099 1.00 6.07 531 GLN A C 1
ATOM 2677 O O . GLN A 1 178 ? -2.684 21.238 48.065 1.00 7.45 531 GLN A O 1
ATOM 2691 N N . LYS A 1 179 ? -3.681 23.235 47.756 1.00 6.53 532 LYS A N 1
ATOM 2692 C CA . LYS A 1 179 ? -4.883 22.703 47.137 1.00 6.92 532 LYS A CA 1
ATOM 2693 C C . LYS A 1 179 ? -4.717 22.724 45.619 1.00 5.94 532 LYS A C 1
ATOM 2694 O O . LYS A 1 179 ? -3.760 23.294 45.094 1.00 6.62 532 LYS A O 1
ATOM 2713 N N . LEU A 1 180 ? -5.660 22.105 44.898 1.00 6.63 533 LEU A N 1
ATOM 2714 C CA . LEU A 1 180 ? -5.634 22.142 43.437 1.00 6.68 533 LEU A CA 1
ATOM 2715 C C . LEU A 1 180 ? -6.129 23.499 42.945 1.00 6.78 533 LEU A C 1
ATOM 2716 O O . LEU A 1 180 ? -7.238 23.930 43.278 1.00 8.45 533 LEU A O 1
ATOM 2732 N N . ASN A 1 181 ? -5.296 24.174 42.157 1.00 6.59 534 ASN A N 1
ATOM 2733 C CA . ASN A 1 181 ? -5.573 25.510 41.645 1.00 6.56 534 ASN A CA 1
ATOM 2734 C C . ASN A 1 181 ? -5.176 25.589 40.181 1.00 6.51 534 ASN A C 1
ATOM 2735 O O . ASN A 1 181 ? -4.122 25.082 39.794 1.00 6.82 534 ASN A O 1
ATOM 2746 N N . ASN A 1 182 ? -5.991 26.265 39.380 1.00 6.66 535 ASN A N 1
ATOM 2747 C CA A ASN A 1 182 ? -5.784 26.353 37.938 0.57 7.16 535 ASN A CA 1
ATOM 2748 C CA B ASN A 1 182 ? -5.724 26.294 37.958 0.43 5.84 535 ASN A CA 1
ATOM 2749 C C . ASN A 1 182 ? -4.551 27.188 37.590 1.00 6.07 535 ASN A C 1
ATOM 2750 O O . ASN A 1 182 ? -4.416 28.326 38.058 1.00 6.79 535 ASN A O 1
ATOM 2771 N N . VAL A 1 183 ? -3.727 26.653 36.698 1.00 5.97 536 VAL A N 1
ATOM 2772 C CA . VAL A 1 183 ? -2.713 27.384 35.955 1.00 5.67 536 VAL A CA 1
ATOM 2773 C C . VAL A 1 183 ? -3.213 27.473 34.520 1.00 5.96 536 VAL A C 1
ATOM 2774 O O . VAL A 1 183 ? -3.575 26.451 33.926 1.00 6.73 536 VAL A O 1
ATOM 2787 N N . ASN A 1 184 ? -3.260 28.677 33.970 1.00 6.51 537 ASN A N 1
ATOM 2788 C CA A ASN A 1 184 ? -3.615 28.856 32.574 0.55 6.68 537 ASN A CA 1
ATOM 2789 C CA B ASN A 1 184 ? -3.631 28.875 32.572 0.45 7.66 537 ASN A CA 1
ATOM 2790 C C . ASN A 1 184 ? -2.435 29.470 31.846 1.00 7.27 537 ASN A C 1
ATOM 2791 O O . ASN A 1 184 ? -1.917 30.505 32.256 1.00 9.95 537 ASN A O 1
ATOM 2810 N N . LEU A 1 185 ? -1.997 28.815 30.782 1.00 6.90 538 LEU A N 1
ATOM 2811 C CA . LEU A 1 185 ? -0.927 29.308 29.922 1.00 7.10 538 LEU A CA 1
ATOM 2812 C C . LEU A 1 185 ? -1.514 29.437 28.526 1.00 7.48 538 LEU A C 1
ATOM 2813 O O . LEU A 1 185 ? -1.927 28.437 27.926 1.00 7.90 538 LEU A O 1
ATOM 2829 N N . LYS A 1 186 ? -1.558 30.671 28.027 1.00 9.80 539 LYS A N 1
ATOM 2830 C CA A LYS A 1 186 ? -2.218 31.007 26.775 0.47 11.63 539 LYS A CA 1
ATOM 2831 C CA B LYS A 1 186 ? -2.223 31.021 26.777 0.53 11.28 539 LYS A CA 1
ATOM 2832 C C . LYS A 1 186 ? -1.221 31.689 25.848 1.00 10.71 539 LYS A C 1
ATOM 2833 O O . LYS A 1 186 ? -0.385 32.473 26.292 1.00 11.00 539 LYS A O 1
ATOM 2870 N N . TYR A 1 187 ? -1.300 31.369 24.559 1.00 10.11 540 TYR A N 1
ATOM 2871 C CA . TYR A 1 187 ? -0.603 32.116 23.523 1.00 9.45 540 TYR A CA 1
ATOM 2872 C C . TYR A 1 187 ? -1.658 32.655 22.569 1.00 8.74 540 TYR A C 1
ATOM 2873 O O . TYR A 1 187 ? -2.461 31.886 22.032 1.00 9.25 540 TYR A O 1
ATOM 2891 N N . ASN A 1 188 ? -1.667 33.969 22.393 1.00 8.31 541 ASN A N 1
ATOM 2892 C CA . ASN A 1 188 ? -2.560 34.665 21.480 1.00 8.82 541 ASN A CA 1
ATOM 2893 C C . ASN A 1 188 ? -1.757 35.008 20.233 1.00 8.40 541 ASN A C 1
ATOM 2894 O O . ASN A 1 188 ? -0.880 35.875 20.267 1.00 8.63 541 ASN A O 1
ATOM 2905 N N . ALA A 1 189 ? -2.029 34.298 19.139 1.00 8.78 542 ALA A N 1
ATOM 2906 C CA . ALA A 1 189 ? -1.265 34.533 17.920 1.00 9.61 542 ALA A CA 1
ATOM 2907 C C . ALA A 1 189 ? -1.510 35.923 17.352 1.00 10.14 542 ALA A C 1
ATOM 2908 O O . ALA A 1 189 ? -0.615 36.492 16.718 1.00 11.32 542 ALA A O 1
ATOM 2915 N N . SER A 1 190 ? -2.702 36.484 17.566 1.00 10.21 543 SER A N 1
ATOM 2916 C CA . SER A 1 190 ? -3.022 37.783 16.982 1.00 10.74 543 SER A CA 1
ATOM 2917 C C . SER A 1 190 ? -2.110 38.881 17.504 1.00 10.08 543 SER A C 1
ATOM 2918 O O . SER A 1 190 ? -1.716 39.7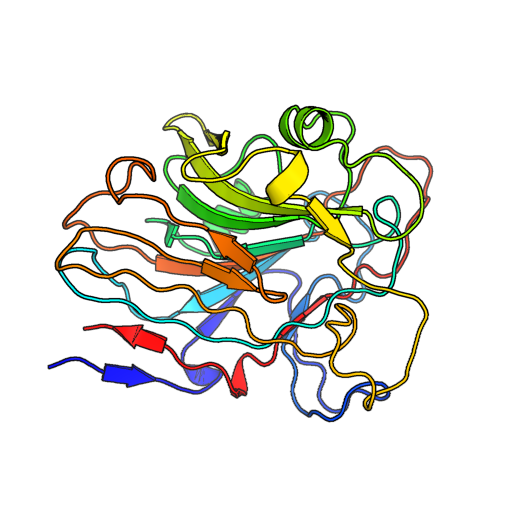69 16.744 1.00 11.02 543 SER A O 1
ATOM 2926 N N . ASN A 1 191 ? -1.764 38.854 18.793 1.00 10.27 544 ASN A N 1
ATOM 2927 C CA A ASN A 1 191 ? -0.866 39.863 19.351 0.48 9.46 544 ASN A CA 1
ATOM 2928 C CA B ASN A 1 191 ? -0.864 39.862 19.348 0.52 10.38 544 ASN A CA 1
ATOM 2929 C C . ASN A 1 191 ? 0.450 39.264 19.839 1.00 8.43 544 ASN A C 1
ATOM 2930 O O . ASN A 1 191 ? 1.202 39.937 20.560 1.00 8.37 544 ASN A O 1
ATOM 2950 N N . GLN A 1 192 ? 0.752 38.034 19.414 1.00 8.29 545 GLN A N 1
ATOM 2951 C CA . GLN A 1 192 ? 2.032 37.379 19.661 1.00 8.37 545 GLN A CA 1
ATOM 2952 C C . GLN A 1 192 ? 2.452 37.468 21.123 1.00 6.99 545 GLN A C 1
ATOM 2953 O O . GLN A 1 192 ? 3.607 37.756 21.446 1.00 7.71 545 GLN A O 1
ATOM 2967 N N . THR A 1 193 ? 1.506 37.167 22.011 1.00 6.93 546 THR A N 1
ATOM 2968 C CA . THR A 1 193 ? 1.716 37.320 23.443 1.00 7.06 546 THR A CA 1
ATOM 2969 C C . THR A 1 193 ? 1.301 36.067 24.197 1.00 6.87 546 THR A C 1
ATOM 2970 O O . THR A 1 193 ? 0.223 35.510 23.960 1.00 7.36 546 THR A O 1
ATOM 2981 N N . PHE A 1 194 ? 2.176 35.651 25.117 1.00 6.97 547 PHE A N 1
ATOM 2982 C CA . PHE A 1 194 ? 1.898 34.605 26.082 1.00 7.30 547 PHE A CA 1
ATOM 2983 C C . PHE A 1 194 ? 1.397 35.252 27.369 1.00 7.80 547 PHE A C 1
ATOM 2984 O O . PHE A 1 194 ? 1.943 36.265 27.833 1.00 8.09 547 PHE A O 1
ATOM 3001 N N . THR A 1 195 ? 0.369 34.651 27.952 1.00 8.20 548 THR A N 1
ATOM 3002 C CA A THR A 1 195 ? -0.185 35.057 29.239 0.73 8.66 548 THR A CA 1
ATOM 3003 C CA B THR A 1 195 ? -0.082 35.065 29.266 0.27 8.61 548 THR A CA 1
ATOM 3004 C C . THR A 1 195 ? -0.213 33.834 30.147 1.00 8.11 548 THR A C 1
ATOM 3005 O O . THR A 1 195 ? -0.634 32.759 29.708 1.00 10.03 548 THR A O 1
ATOM 3026 N N . ALA A 1 196 ? 0.186 33.995 31.398 1.00 7.14 549 ALA A N 1
ATOM 3027 C CA . ALA A 1 196 ? 0.058 32.947 32.397 1.00 6.62 549 ALA A CA 1
ATOM 3028 C C . ALA A 1 196 ? -0.724 33.512 33.569 1.00 6.66 549 ALA A C 1
ATOM 3029 O O . ALA A 1 196 ? -0.469 34.639 34.006 1.00 8.07 549 ALA A O 1
ATOM 3036 N N . THR A 1 197 ? -1.673 32.732 34.070 1.00 6.95 550 THR A N 1
ATOM 3037 C CA . THR A 1 197 ? -2.384 33.096 35.280 1.00 7.08 550 THR A CA 1
ATOM 3038 C C . THR A 1 197 ? -2.266 31.974 36.301 1.00 7.40 550 THR A C 1
ATOM 3039 O O . THR A 1 197 ? -2.303 30.781 35.963 1.00 7.88 550 THR A O 1
ATOM 3050 N N . TYR A 1 198 ? -2.123 32.380 37.554 1.00 6.79 551 TYR A N 1
ATOM 3051 C CA . TYR A 1 198 ? -2.032 31.459 38.673 1.00 6.75 551 TYR A CA 1
ATOM 3052 C C . TYR A 1 198 ? -2.171 32.284 39.939 1.00 7.07 551 TYR A C 1
ATOM 3053 O O . TYR A 1 198 ? -1.614 33.382 40.020 1.00 7.46 551 TYR A O 1
ATOM 3071 N N . ALA A 1 199 ? -2.916 31.761 40.913 1.00 7.89 552 ALA A N 1
ATOM 3072 C CA . ALA A 1 199 ? -2.993 32.369 42.243 1.00 9.06 552 ALA A CA 1
ATOM 3073 C C . ALA A 1 199 ? -3.573 33.777 42.201 1.00 8.95 552 ALA A C 1
ATOM 3074 O O . ALA A 1 199 ? -3.293 34.600 43.072 1.00 10.75 552 ALA A O 1
ATOM 3081 N N . GLY A 1 200 ? -4.411 34.055 41.209 1.00 9.37 553 GLY A N 1
ATOM 3082 C CA . GLY A 1 200 ? -4.980 35.379 41.049 1.00 9.98 553 GLY A CA 1
ATOM 3083 C C . GLY A 1 200 ? -4.060 36.395 40.421 1.00 9.90 553 GLY A C 1
ATOM 3084 O O . GLY A 1 200 ? -4.437 37.569 40.314 1.00 11.59 553 GLY A O 1
ATOM 3088 N N . LYS A 1 201 ? -2.884 35.978 39.984 1.00 8.44 554 LYS A N 1
ATOM 3089 C CA . LYS A 1 201 ? -1.852 36.823 39.410 1.00 8.19 554 LYS A CA 1
ATOM 3090 C C . LYS A 1 201 ? -1.712 36.533 37.924 1.00 7.87 554 LYS A C 1
ATOM 3091 O O . LYS A 1 201 ? -2.082 35.457 37.450 1.00 8.22 554 LYS A O 1
ATOM 3110 N N . THR A 1 202 ? -1.166 37.513 37.197 1.00 8.17 555 THR A N 1
ATOM 3111 C CA . THR A 1 202 ? -0.980 37.417 35.757 1.00 8.43 555 THR A CA 1
ATOM 3112 C C . THR A 1 202 ? 0.437 37.819 35.385 1.00 8.11 555 THR A C 1
ATOM 3113 O O . THR A 1 202 ? 1.010 38.753 35.972 1.00 9.07 555 THR A O 1
ATOM 3124 N N . TRP A 1 203 ? 0.985 37.117 34.390 1.00 7.12 556 TRP A N 1
ATOM 3125 C CA . TRP A 1 203 ? 2.253 37.448 33.768 1.00 7.28 556 TRP A CA 1
ATOM 3126 C C . TRP A 1 203 ? 2.062 37.453 32.256 1.00 6.71 556 TRP A C 1
ATOM 3127 O O . TRP A 1 203 ? 1.244 36.700 31.719 1.00 7.51 556 TRP A O 1
ATOM 3148 N N . THR A 1 204 ? 2.854 38.279 31.577 1.00 7.16 557 THR A N 1
ATOM 3149 C CA A THR A 1 204 ? 2.773 38.505 30.138 0.65 8.10 557 THR A CA 1
ATOM 3150 C CA B THR A 1 204 ? 2.780 38.371 30.133 0.35 7.29 557 THR A CA 1
ATOM 3151 C C . THR A 1 204 ? 4.178 38.501 29.548 1.00 7.93 557 THR A C 1
ATOM 3152 O O . THR A 1 204 ? 5.070 39.126 30.127 1.00 9.00 557 THR A O 1
ATOM 3173 N N . ALA A 1 205 ? 4.365 37.850 28.395 1.00 7.52 558 ALA A N 1
ATOM 3174 C CA . ALA A 1 205 ? 5.625 37.916 27.669 1.00 7.81 558 ALA A CA 1
ATOM 3175 C C . ALA A 1 205 ? 5.343 37.789 26.182 1.00 7.40 558 ALA A C 1
ATOM 3176 O O . ALA A 1 205 ? 4.490 37.000 25.780 1.00 8.48 558 ALA A O 1
ATOM 3183 N N . THR A 1 206 ? 6.076 38.531 25.365 1.00 6.79 559 THR A N 1
ATOM 3184 C CA . THR A 1 206 ? 5.899 38.383 23.926 1.00 6.87 559 THR A CA 1
ATOM 3185 C C . THR A 1 206 ? 6.660 37.160 23.402 1.00 7.24 559 THR A C 1
ATOM 3186 O O . THR A 1 206 ? 7.582 36.639 24.030 1.00 7.64 559 THR A O 1
ATOM 3197 N N . LEU A 1 207 ? 6.266 36.728 22.202 1.00 7.43 560 LEU A N 1
ATOM 3198 C CA . LEU A 1 207 ? 7.016 35.693 21.500 1.00 8.22 560 LEU A CA 1
ATOM 3199 C C . LEU A 1 207 ? 8.486 36.077 21.383 1.00 8.40 560 LEU A C 1
ATOM 3200 O O . LEU A 1 207 ? 9.379 35.253 21.618 1.00 9.06 560 LEU A O 1
ATOM 3216 N N . SER A 1 208 ? 8.754 37.331 21.007 1.00 8.62 561 SER A N 1
ATOM 3217 C CA A SER A 1 208 ? 10.129 37.815 20.903 0.58 9.79 561 SER A CA 1
ATOM 3218 C CA B SER A 1 208 ? 10.129 37.813 20.904 0.42 10.21 561 SER A CA 1
ATOM 3219 C C . SER A 1 208 ? 10.873 37.652 22.223 1.00 8.54 561 SER A C 1
ATOM 3220 O O . SER A 1 208 ? 12.021 37.199 22.248 1.00 9.40 561 SER A O 1
ATOM 3233 N N . GLU A 1 209 ? 10.230 38.003 23.331 1.00 7.94 562 GLU A N 1
ATOM 3234 C CA . GLU A 1 209 ? 10.876 37.911 24.633 1.00 8.24 562 GLU A CA 1
ATOM 3235 C C . GLU A 1 209 ? 11.212 36.477 25.006 1.00 8.04 562 GLU A C 1
ATOM 3236 O O . GLU A 1 209 ? 12.247 36.230 25.636 1.00 8.70 562 GLU A O 1
ATOM 3248 N N . LEU A 1 210 ? 10.342 35.520 24.662 1.00 7.78 563 LEU A N 1
ATOM 3249 C CA A LEU A 1 210 ? 10.642 34.121 24.955 0.41 8.71 563 LEU A CA 1
ATOM 3250 C CA B LEU A 1 210 ? 10.642 34.121 24.954 0.59 7.51 563 LEU A CA 1
ATOM 3251 C C . LEU A 1 210 ? 11.705 33.550 24.025 1.00 8.35 563 LEU A C 1
ATOM 3252 O O . LEU A 1 210 ? 12.255 32.482 24.320 1.00 9.06 563 LEU A O 1
ATOM 3283 N N . GLY A 1 211 ? 11.994 34.227 22.913 1.00 8.37 564 GLY A N 1
ATOM 3284 C CA . GLY A 1 211 ? 13.030 33.793 21.999 1.00 9.56 564 GLY A CA 1
ATOM 3285 C C . GLY A 1 211 ? 12.643 32.670 21.080 1.00 10.66 564 GLY A C 1
ATOM 3286 O O . GLY A 1 211 ? 13.511 32.129 20.389 1.00 12.81 564 GLY A O 1
ATOM 3290 N N . LEU A 1 212 ? 11.374 32.306 21.045 1.00 11.11 565 LEU A N 1
ATOM 3291 C CA . LEU A 1 212 ? 10.927 31.142 20.302 1.00 12.73 565 LEU A CA 1
ATOM 3292 C C . LEU A 1 212 ? 10.623 31.506 18.854 1.00 13.70 565 LEU A C 1
ATOM 3293 O O . LEU A 1 212 ? 10.307 32.654 18.521 1.00 14.15 565 LEU A O 1
ATOM 3309 N N . SER A 1 213 ? 10.723 30.503 17.992 1.00 14.34 566 SER A N 1
ATOM 3310 C CA . SER A 1 213 ? 10.479 30.714 16.580 1.00 14.03 566 SER A CA 1
ATOM 3311 C C . SER A 1 213 ? 8.997 30.980 16.335 1.00 13.90 566 SER A C 1
ATOM 3312 O O . SER A 1 213 ? 8.138 30.337 16.951 1.00 14.22 566 SER A O 1
ATOM 3320 N N . PRO A 1 214 ? 8.661 31.891 15.413 1.00 15.93 567 PRO A N 1
ATOM 3321 C CA . PRO A 1 214 ? 7.243 32.111 15.096 1.00 16.32 567 PRO A CA 1
ATOM 3322 C C . PRO A 1 214 ? 6.598 30.988 14.309 1.00 16.62 567 PRO A C 1
ATOM 3323 O O . PRO A 1 214 ? 5.363 30.953 14.242 1.00 19.08 567 PRO A O 1
ATOM 3334 N N . THR A 1 215 ? 7.374 30.073 13.720 1.00 15.27 568 THR A N 1
ATOM 3335 C CA . THR A 1 215 ? 6.804 29.039 12.867 1.00 16.68 568 THR A CA 1
ATOM 3336 C C . THR A 1 215 ? 7.287 27.622 13.146 1.00 15.43 568 THR A C 1
ATOM 3337 O O . THR A 1 215 ? 6.568 26.681 12.800 1.00 15.91 568 THR A O 1
ATOM 3348 N N . ASP A 1 216 ? 8.463 27.428 13.741 1.00 14.10 569 ASP A N 1
ATOM 3349 C CA . ASP A 1 216 ? 8.958 26.079 13.962 1.00 14.00 569 ASP A CA 1
ATOM 3350 C C . ASP A 1 216 ? 8.046 25.322 14.926 1.00 13.21 569 ASP A C 1
ATOM 3351 O O . ASP A 1 216 ? 7.374 25.908 15.777 1.00 13.79 569 ASP A O 1
ATOM 3360 N N . SER A 1 217 ? 8.059 23.997 14.818 1.00 13.15 570 SER A N 1
ATOM 3361 C CA . SER A 1 217 ? 7.254 23.152 15.689 1.00 12.22 570 SER A CA 1
ATOM 3362 C C . SER A 1 217 ? 7.925 22.954 17.041 1.00 11.44 570 SER A C 1
ATOM 3363 O O . SER A 1 217 ? 9.146 22.772 17.118 1.00 12.83 570 SER A O 1
ATOM 3371 N N . TYR A 1 218 ? 7.112 22.965 18.101 1.00 9.58 571 TYR A N 1
ATOM 3372 C CA . TYR A 1 218 ? 7.591 22.813 19.463 1.00 8.62 571 TYR A CA 1
ATOM 3373 C C . TYR A 1 218 ? 6.820 21.711 20.170 1.00 7.79 571 TYR A C 1
ATOM 3374 O O . TYR A 1 218 ? 5.636 21.485 19.905 1.00 8.99 571 TYR A O 1
ATOM 3392 N N . ASN A 1 219 ? 7.500 21.057 21.104 1.00 7.45 572 ASN A N 1
ATOM 3393 C CA . ASN A 1 219 ? 6.852 20.226 22.102 1.00 7.29 572 ASN A CA 1
ATOM 3394 C C . ASN A 1 219 ? 6.501 21.066 23.319 1.00 6.72 572 ASN A C 1
ATOM 3395 O O . ASN A 1 219 ? 7.185 22.040 23.635 1.00 7.93 572 ASN A O 1
ATOM 3406 N N . PHE A 1 220 ? 5.435 20.664 24.008 1.00 6.22 573 PHE A N 1
ATOM 3407 C CA . PHE A 1 220 ? 5.014 21.264 25.266 1.00 5.85 573 PHE A CA 1
ATOM 3408 C C . PHE A 1 220 ? 5.111 20.219 26.369 1.00 5.52 573 PHE A C 1
ATOM 3409 O O . PHE A 1 220 ? 4.591 19.104 26.232 1.00 6.28 573 PHE A O 1
ATOM 3426 N N . LEU A 1 221 ? 5.801 20.579 27.456 1.00 5.59 574 LEU A N 1
ATOM 3427 C CA . LEU A 1 221 ? 6.053 19.686 28.574 1.00 6.05 574 LEU A CA 1
ATOM 3428 C C . LEU A 1 221 ? 5.634 20.351 29.880 1.00 5.41 574 LEU A C 1
ATOM 3429 O O . LEU A 1 221 ? 5.895 21.542 30.101 1.00 6.75 574 LEU A O 1
ATOM 3445 N N . VAL A 1 222 ? 5.039 19.562 30.767 1.00 5.22 575 VAL A N 1
ATOM 3446 C CA . VAL A 1 222 ? 4.776 19.971 32.139 1.00 5.42 575 VAL A CA 1
ATOM 3447 C C . VAL A 1 222 ? 5.804 19.252 33.005 1.00 4.90 575 VAL A C 1
ATOM 3448 O O . VAL A 1 222 ? 5.791 18.012 33.096 1.00 5.18 575 VAL A O 1
ATOM 3461 N N . THR A 1 223 ? 6.706 20.013 33.615 1.00 5.06 576 THR A N 1
ATOM 3462 C CA . THR A 1 223 ? 7.857 19.472 34.320 1.00 5.09 576 THR A CA 1
ATOM 3463 C C . THR A 1 223 ? 7.841 19.850 35.797 1.00 4.88 576 THR A C 1
ATOM 3464 O O . THR A 1 223 ? 7.296 20.882 36.201 1.00 5.15 576 THR A O 1
ATOM 3475 N N . SER A 1 224 ? 8.498 19.007 36.587 1.00 5.32 577 SER A N 1
ATOM 3476 C CA . SER A 1 224 ? 8.847 19.307 37.968 1.00 5.40 577 SER A CA 1
ATOM 3477 C C . SER A 1 224 ? 10.162 18.592 38.264 1.00 5.42 577 SER A C 1
ATOM 3478 O O . SER A 1 224 ? 10.619 17.743 37.494 1.00 6.46 577 SER A O 1
ATOM 3486 N N . SER A 1 225 ? 10.765 18.937 39.395 1.00 5.54 578 SER A N 1
ATOM 3487 C CA . SER A 1 225 ? 12.029 18.347 39.786 1.00 5.74 578 SER A CA 1
ATOM 3488 C C . SER A 1 225 ? 12.250 18.609 41.265 1.00 5.38 578 SER A C 1
ATOM 3489 O O . SER A 1 225 ? 11.591 19.449 41.878 1.00 5.82 578 SER A O 1
ATOM 3497 N N . GLN A 1 226 ? 13.242 17.908 41.809 1.00 5.80 579 GLN A N 1
ATOM 3498 C CA . GLN A 1 226 ? 13.739 18.081 43.156 1.00 6.32 579 GLN A CA 1
ATOM 3499 C C . GLN A 1 226 ? 15.230 17.736 43.094 1.00 5.83 579 GLN A C 1
ATOM 3500 O O . GLN A 1 226 ? 15.678 16.673 43.527 1.00 6.62 579 GLN A O 1
ATOM 3514 N N . TYR A 1 227 ? 16.021 18.652 42.520 1.00 6.28 580 TYR A N 1
ATOM 3515 C CA . TYR A 1 227 ? 17.399 18.327 42.194 1.00 7.22 580 TYR A CA 1
ATOM 3516 C C . TYR A 1 227 ? 18.329 18.340 43.402 1.00 7.60 580 TYR A C 1
ATOM 3517 O O . TYR A 1 227 ? 19.428 17.779 43.312 1.00 9.40 580 TYR A O 1
ATOM 3535 N N . GLY A 1 228 ? 17.941 18.987 44.485 1.00 7.83 581 GLY A N 1
ATOM 3536 C CA . GLY A 1 228 ? 18.743 19.091 45.684 1.00 9.90 581 GLY A CA 1
ATOM 3537 C C . GLY A 1 228 ? 19.477 20.407 45.785 1.00 10.56 581 GLY A C 1
ATOM 3538 O O . GLY A 1 228 ? 19.819 21.037 44.779 1.00 13.73 581 GLY A O 1
ATOM 3542 N N . ASN A 1 229 ? 19.738 20.821 47.033 0.85 11.14 582 ASN A N 1
ATOM 3543 C CA . ASN A 1 229 ? 20.505 22.026 47.359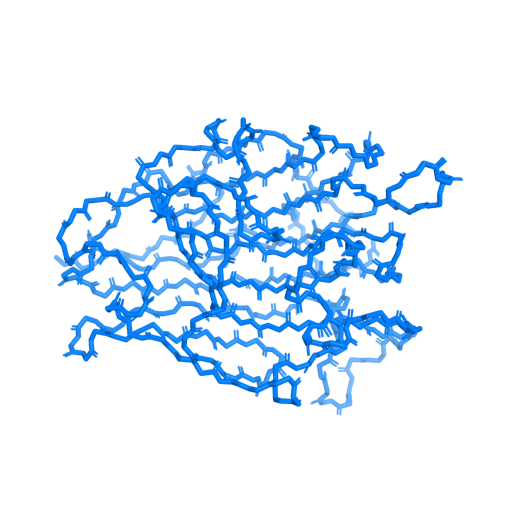 0.87 10.97 582 ASN A CA 1
ATOM 3544 C C . ASN A 1 229 ? 21.499 21.671 48.467 0.91 10.82 582 ASN A C 1
ATOM 3545 O O . ASN A 1 229 ? 21.203 21.835 49.654 0.65 10.38 582 ASN A O 1
ATOM 3556 N N . GLY A 1 230 ? 22.684 21.179 48.086 1.00 12.59 583 GLY A N 1
ATOM 3557 C CA . GLY A 1 230 ? 23.674 20.813 49.090 1.00 14.90 583 GLY A CA 1
ATOM 3558 C C . GLY A 1 230 ? 23.505 19.408 49.646 1.00 15.66 583 GLY A C 1
ATOM 3559 O O . GLY A 1 230 ? 22.669 18.620 49.200 1.00 17.12 583 GLY A O 1
ATOM 3563 N N A ASN A 1 231 ? 24.333 19.070 50.630 0.41 15.04 584 ASN A N 1
ATOM 3564 N N B ASN A 1 231 ? 24.300 19.135 50.688 0.59 14.29 584 ASN A N 1
ATOM 3565 C CA A ASN A 1 231 ? 24.344 17.698 51.149 0.41 15.51 584 ASN A CA 1
ATOM 3566 C CA B ASN A 1 231 ? 24.536 17.783 51.194 0.59 13.64 584 ASN A CA 1
ATOM 3567 C C A ASN A 1 231 ? 24.178 17.657 52.667 0.41 14.66 584 ASN A C 1
ATOM 3568 C C B ASN A 1 231 ? 24.067 17.574 52.632 0.59 12.66 584 ASN A C 1
ATOM 3569 O O A ASN A 1 231 ? 24.809 16.855 53.367 0.41 14.52 584 ASN A O 1
ATOM 3570 O O B ASN A 1 231 ? 24.400 16.544 53.237 0.59 12.58 584 ASN A O 1
ATOM 3591 N N . SER A 1 232 ? 23.290 18.502 53.197 1.00 10.99 585 SER A N 1
ATOM 3592 C CA . SER A 1 232 ? 22.926 18.395 54.603 1.00 10.17 585 SER A CA 1
ATOM 3593 C C . SER A 1 232 ? 22.000 17.218 54.901 1.00 7.75 585 SER A C 1
ATOM 3594 O O . SER A 1 232 ? 21.861 16.828 56.069 1.00 7.79 585 SER A O 1
ATOM 3603 N N . GLY A 1 233 ? 21.339 16.695 53.888 1.00 7.31 586 GLY A N 1
ATOM 3604 C CA . GLY A 1 233 ? 20.335 15.682 54.092 1.00 7.81 586 GLY A CA 1
ATOM 3605 C C . GLY A 1 233 ? 19.003 16.211 54.544 1.00 7.34 586 GLY A C 1
ATOM 3606 O O . GLY A 1 233 ? 18.156 15.427 54.987 1.00 8.68 586 GLY A O 1
ATOM 3610 N N . THR A 1 234 ? 18.780 17.515 54.446 1.00 8.45 587 THR A N 1
ATOM 3611 C CA . THR A 1 234 ? 17.539 18.137 54.855 1.00 9.45 587 THR A CA 1
ATOM 3612 C C . THR A 1 234 ? 16.573 18.133 53.690 1.00 9.36 587 THR A C 1
ATOM 3613 O O . THR A 1 234 ? 16.755 18.875 52.714 1.00 11.40 587 THR A O 1
ATOM 3624 N N . TYR A 1 235 ? 15.520 17.332 53.783 1.00 7.48 588 TYR A N 1
ATOM 3625 C CA . TYR A 1 235 ? 14.524 17.317 52.730 1.00 7.23 588 TYR A CA 1
ATOM 3626 C C . TYR A 1 235 ? 13.268 16.597 53.186 1.00 6.61 588 TYR A C 1
ATOM 3627 O O . TYR A 1 235 ? 13.255 15.878 54.184 1.00 7.62 588 TYR A O 1
ATOM 3645 N N . ALA A 1 236 ? 12.206 16.807 52.411 1.00 6.68 589 ALA A N 1
ATOM 3646 C CA . ALA A 1 236 ? 10.922 16.145 52.547 1.00 6.51 589 ALA A CA 1
ATOM 3647 C C . ALA A 1 236 ? 10.587 15.482 51.204 1.00 6.96 589 ALA A C 1
ATOM 3648 O O . ALA A 1 236 ? 11.432 15.390 50.313 1.00 7.21 589 ALA A O 1
ATOM 3655 N N . SER A 1 237 ? 9.339 15.009 51.064 1.00 6.82 590 SER A N 1
ATOM 3656 C CA . SER A 1 237 ? 9.004 14.158 49.925 1.00 7.12 590 SER A CA 1
ATOM 3657 C C . SER A 1 237 ? 9.096 14.879 48.588 1.00 6.83 590 SER A C 1
ATOM 3658 O O . SER A 1 237 ? 9.334 14.225 47.566 1.00 7.61 590 SER A O 1
ATOM 3666 N N . GLY A 1 238 ? 8.869 16.192 48.555 1.00 6.58 591 GLY A N 1
ATOM 3667 C CA . GLY A 1 238 ? 8.853 16.936 47.312 1.00 6.31 591 GLY A CA 1
ATOM 3668 C C . GLY A 1 238 ? 7.703 16.617 46.391 1.00 6.19 591 GLY A C 1
ATOM 3669 O O . GLY A 1 238 ? 7.761 16.942 45.198 1.00 6.20 591 GLY A O 1
ATOM 3673 N N . VAL A 1 239 ? 6.635 16.019 46.912 1.00 5.99 592 VAL A N 1
ATOM 3674 C CA . VAL A 1 239 ? 5.559 15.535 46.049 1.00 6.23 592 VAL A CA 1
ATOM 3675 C C . VAL A 1 239 ? 4.732 16.701 45.516 1.00 6.00 592 VAL A C 1
ATOM 3676 O O . VAL A 1 239 ? 4.132 17.464 46.282 1.00 6.99 592 VAL A O 1
ATOM 3689 N N . MET A 1 240 ? 4.685 16.815 44.187 1.00 5.34 593 MET A N 1
ATOM 3690 C CA . MET A 1 240 ? 3.971 17.848 43.445 1.00 5.71 593 MET A CA 1
ATOM 3691 C C . MET A 1 240 ? 2.939 17.138 42.575 1.00 5.90 593 MET A C 1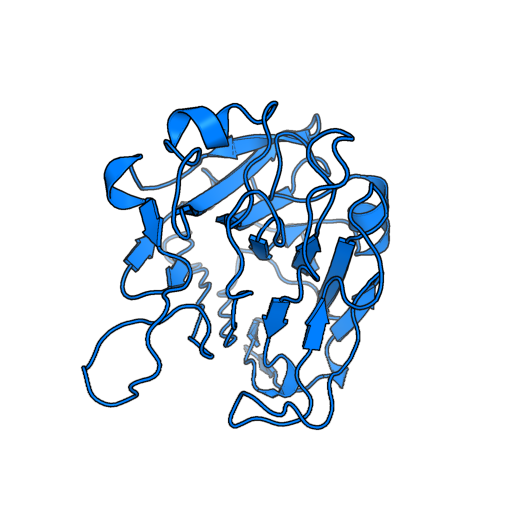
ATOM 3692 O O . MET A 1 240 ? 3.262 16.129 41.942 1.00 6.61 593 MET A O 1
ATOM 3706 N N . ARG A 1 241 ? 1.697 17.641 42.541 1.00 5.56 594 ARG A N 1
ATOM 3707 C CA . ARG A 1 241 ? 0.623 16.923 41.864 1.00 5.62 594 ARG A CA 1
ATOM 3708 C C . ARG A 1 241 ? -0.151 17.832 40.930 1.00 5.26 594 ARG A C 1
ATOM 3709 O O . ARG A 1 241 ? -0.337 19.024 41.193 1.00 5.70 594 ARG A O 1
ATOM 3730 N N . ALA A 1 242 ? -0.584 17.253 39.817 1.00 5.73 595 ALA A N 1
ATOM 3731 C CA . ALA A 1 242 ? -1.332 17.989 38.813 1.00 6.10 595 ALA A CA 1
ATOM 3732 C C . ALA A 1 242 ? -2.463 17.117 38.300 1.00 5.68 595 ALA A C 1
ATOM 3733 O O . ALA A 1 242 ? -2.287 15.912 38.109 1.00 6.37 595 ALA A O 1
ATOM 3740 N N . ASP A 1 243 ? -3.621 17.727 38.051 1.00 6.19 596 ASP A N 1
ATOM 3741 C CA . ASP A 1 243 ? -4.741 16.985 37.472 1.00 5.99 596 ASP A CA 1
ATOM 3742 C C . ASP A 1 243 ? -4.604 16.953 35.949 1.00 6.01 596 ASP A C 1
ATOM 3743 O O . ASP A 1 243 ? -5.321 17.634 35.212 1.00 6.31 596 ASP A O 1
ATOM 3752 N N . LEU A 1 244 ? -3.659 16.139 35.477 1.00 5.94 597 LEU A N 1
ATOM 3753 C CA . LEU A 1 244 ? -3.437 16.022 34.040 1.00 6.23 597 LEU A CA 1
ATOM 3754 C C . LEU A 1 244 ? -4.653 15.427 33.344 1.00 5.88 597 LEU A C 1
ATOM 3755 O O . LEU A 1 244 ? -5.000 15.825 32.226 1.00 6.34 597 LEU A O 1
ATOM 3771 N N . ASP A 1 245 ? -5.319 14.464 33.984 1.00 6.11 598 ASP A N 1
ATOM 3772 C CA . ASP A 1 245 ? -6.489 13.846 33.372 1.00 6.29 598 ASP A CA 1
ATOM 3773 C C . ASP A 1 245 ? -7.578 14.883 33.091 1.00 6.84 598 ASP A C 1
ATOM 3774 O O . ASP A 1 245 ? -8.326 14.747 32.117 1.00 8.31 598 ASP A O 1
ATOM 3783 N N . GLY A 1 246 ? -7.673 15.922 33.929 1.00 6.43 599 GLY A N 1
ATOM 3784 C CA . GLY A 1 246 ? -8.642 16.988 33.775 1.00 7.06 599 GLY A CA 1
ATOM 3785 C C . GLY A 1 246 ? -8.159 18.218 33.043 1.00 6.86 599 GLY A C 1
ATOM 3786 O O . GLY A 1 246 ? -8.927 19.171 32.862 1.00 7.23 599 GLY A O 1
ATOM 3790 N N . ALA A 1 247 ? -6.904 18.233 32.607 1.00 6.17 600 ALA A N 1
ATOM 3791 C CA . ALA A 1 247 ? -6.369 19.386 31.904 1.00 6.64 600 ALA A CA 1
ATOM 3792 C C . ALA A 1 247 ? -7.017 19.515 30.530 1.00 5.93 600 ALA A C 1
ATOM 3793 O O . ALA A 1 247 ? -7.489 18.538 29.947 1.00 6.58 600 ALA A O 1
ATOM 3800 N N . THR A 1 248 ? -6.985 20.738 29.992 1.00 6.51 601 THR A N 1
ATOM 3801 C CA . THR A 1 248 ? -7.422 20.979 28.622 1.00 6.68 601 THR A CA 1
ATOM 3802 C C . THR A 1 248 ? -6.295 21.643 27.840 1.00 6.75 601 THR A C 1
ATOM 3803 O O . THR A 1 248 ? -5.577 22.500 28.368 1.00 7.56 601 THR A O 1
ATOM 3814 N N . LEU A 1 249 ? -6.155 21.268 26.567 1.00 7.12 602 LEU A N 1
ATOM 3815 C CA . LEU A 1 249 ? -5.148 21.866 25.700 1.00 7.89 602 LEU A CA 1
ATOM 3816 C C . LEU A 1 249 ? -5.789 22.118 24.350 1.00 8.81 602 LEU A C 1
ATOM 3817 O O . LEU A 1 249 ? -6.279 21.190 23.709 1.00 9.72 602 LEU A O 1
ATOM 3833 N N . THR A 1 250 ? -5.794 23.372 23.928 1.00 11.99 603 THR A N 1
ATOM 3834 C CA . THR A 1 250 ? -6.303 23.773 22.624 1.00 15.54 603 THR A CA 1
ATOM 3835 C C . THR A 1 250 ? -5.131 24.187 21.741 1.00 15.36 603 THR A C 1
ATOM 3836 O O . THR A 1 250 ? -4.303 25.004 22.146 1.00 16.33 603 THR A O 1
ATOM 3847 N N . TYR A 1 251 ? -5.067 23.618 20.534 1.00 17.17 604 TYR A N 1
ATOM 3848 C CA . TYR A 1 251 ? -4.010 23.909 19.573 1.00 18.02 604 TYR A CA 1
ATOM 3849 C C . TYR A 1 251 ? -4.553 23.630 18.175 1.00 18.68 604 TYR A C 1
ATOM 3850 O O . TYR A 1 251 ? -5.711 23.240 18.010 1.00 19.56 604 TYR A O 1
ATOM 3868 N N . THR A 1 252 ? -3.714 23.827 17.161 0.73 17.30 605 THR A N 1
ATOM 3869 C CA . THR A 1 252 ? -4.110 23.504 15.788 0.73 18.03 605 THR A CA 1
ATOM 3870 C C . THR A 1 252 ? -3.152 22.479 15.183 0.73 21.04 605 THR A C 1
ATOM 3871 O O . THR A 1 252 ? -1.944 22.703 15.119 0.73 23.90 605 THR A O 1
#

Sequence (252 aa):
PPTTVKGRDNYDFYGRRVDIEESNPTDLNATNLTRYNYGQPPGTTTTAGAVQFKNQVSFDKDFDDFNNIRVANNNRQSNTTGADGWGFMMFSKKDGDDFLKNGGILREKGTPSSAAGFRIDTGYYNNDPLDKIQKQAGQGYRGYGTFVKNDSQGNTSKVGSGTPSTDFLNYADNTTNDLDGKFHGQKLNNNVNNLKKYNASNNQTFTTATYAGKTWTTATLSSELLGLSPTDSYNFLVTSSQYGNGNNSGTYASGVMRADLDGATLTYT

Secondary structure (DSSP, 8-state):
--EEE-SGGGEEEEESEEEESS-SSSS-SSEEEESTTS-SSTT-EEEEEESS-B-TTS-EEEEEEEE--SS-TTTS--EEEEEEESS-HHHHHHH--SSSSB-STT-EEEEEE----TT-HHHHHTT--SSSSEEEEEEEEE-TT-BEEEESS--HHHHEEE---S---S-SS---TTS-EEEEEEEETTTTEEEEEETTEEEEEEHHHHT--SSS-BEEEEEEE---SSSS-------EEE--TT-EEEE-

B-factor: mean 11.92, std 6.33, range [4.74, 48.71]